Protein AF-0000000069712979 (afdb_homodimer)

Nearest PDB structures (foldseek):
  1jx1-assembly4_D  TM=7.718E-01  e=6.678E-05  Medicago sativa
  4doo-assembly2_B  TM=7.708E-01  e=2.191E-04  Arabidopsis thaliana
  3wz1-assembly1_A  TM=6.074E-01  e=5.25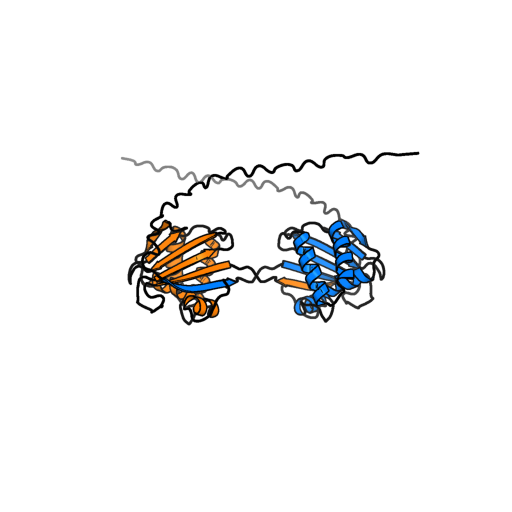4E-01  Microbulbifer thermotolerans
  3hbk-assembly1_A  TM=5.465E-01  e=1.207E+00  Parabacteroides distasonis ATCC 8503
  5t9x-assembly3_C  TM=2.919E-01  e=4.397E-01  Bacteroides uniformis

Foldseek 3Di:
DDPDDDDPDPDPPPPPPPPPPPPPPPPPPPVPVPCPPHDDPDDDDDDDDDDDFWDKAKDDPVLADDPQDDKIKIKIAGQAWDAPVRVLVVLLVQLVLVPDDPVVSVVLSVVSVVWDGTDGHGKMWMKIDHHQFWIWIDTNNHTIDIDGDNVSNVSNVCCQQPPSHPCNPSNCCNRVNDPDPD/DPPDPPDPPPPPPPPPPPPPPPPPPPPPVPVPVPCPPHDDPDDDDDDDDDDDFWDKAKDDPVLADDPQDDKIKIKIAGQAWDALVRVLVVLLVQLVLVPDDPVVSVVLSVVSVVWDGTDGHGKMWMKIDHHQFWIWIDTNNHTTDIDGDNVSNVSNVCCQQPPSHPCNPSNCCNRVNDPDPD

Structure (mmCIF, N/CA/C/O backbone):
data_AF-0000000069712979-model_v1
#
loop_
_entity.id
_entity.type
_entity.pdbx_description
1 polymer 'Predicted periplasmic protein'
#
loop_
_atom_site.group_PDB
_atom_site.id
_atom_site.type_symbol
_atom_site.label_atom_id
_atom_site.label_alt_id
_atom_site.label_comp_id
_atom_site.label_asym_id
_atom_site.label_entity_id
_atom_site.label_seq_id
_atom_site.pdbx_PDB_ins_code
_atom_site.Cartn_x
_atom_site.Cartn_y
_atom_site.Cartn_z
_atom_site.occupancy
_atom_site.B_iso_or_equiv
_atom_site.auth_seq_id
_atom_site.auth_comp_id
_atom_site.auth_asym_id
_atom_site.auth_atom_id
_atom_site.pdbx_PDB_model_num
ATOM 1 N N . MET A 1 1 ? -19.078 -0.273 72.312 1 24.2 1 MET A N 1
ATOM 2 C CA . MET A 1 1 ? -20.109 -1.033 71.562 1 24.2 1 MET A CA 1
ATOM 3 C C . MET A 1 1 ? -19.516 -1.694 70.312 1 24.2 1 MET A C 1
ATOM 5 O O . MET A 1 1 ? -18.578 -1.173 69.75 1 24.2 1 MET A O 1
ATOM 9 N N . SER A 1 2 ? -20.078 -2.934 69.875 1 25.44 2 SER A N 1
ATOM 10 C CA . SER A 1 2 ? -19.844 -4.262 69.312 1 25.44 2 SER A CA 1
ATOM 11 C C . SER A 1 2 ? -19.859 -4.23 67.75 1 25.44 2 SER A C 1
ATOM 13 O O . SER A 1 2 ? -19.953 -5.277 67.125 1 25.44 2 SER A O 1
ATOM 15 N N . MET A 1 3 ? -19.875 -3.061 67.062 1 28.5 3 MET A N 1
ATOM 16 C CA . MET A 1 3 ? -20.609 -3.234 65.812 1 28.5 3 MET A CA 1
ATOM 17 C C . MET A 1 3 ? -20 -4.363 65 1 28.5 3 MET A C 1
ATOM 19 O O . MET A 1 3 ? -18.797 -4.367 64.75 1 28.5 3 MET A O 1
ATOM 23 N N . LEU A 1 4 ? -20.703 -5.449 64.875 1 27.03 4 LEU A N 1
ATOM 24 C CA . LEU A 1 4 ? -20.641 -6.828 64.375 1 27.03 4 LEU A CA 1
ATOM 25 C C . LEU A 1 4 ? -20.125 -6.883 62.938 1 27.03 4 LEU A C 1
ATOM 27 O O . LEU A 1 4 ? -20.219 -5.898 62.219 1 27.03 4 LEU A O 1
ATOM 31 N N . SER A 1 5 ? -19.469 -8.109 62.5 1 31.58 5 SER A N 1
ATOM 32 C CA . SER A 1 5 ? -18.609 -8.969 61.688 1 31.58 5 SER A CA 1
ATOM 33 C C . SER A 1 5 ? -19.312 -9.438 60.438 1 31.58 5 SER A C 1
ATOM 35 O O . SER A 1 5 ? -18.797 -10.297 59.688 1 31.58 5 SER A O 1
ATOM 37 N N . THR A 1 6 ? -20.422 -8.609 60 1 29.14 6 THR A N 1
ATOM 38 C CA . THR A 1 6 ? -21.297 -9.422 59.156 1 29.14 6 THR A CA 1
ATOM 39 C C . THR A 1 6 ? -20.5 -10.094 58.062 1 29.14 6 THR A C 1
ATOM 41 O O . THR A 1 6 ? -19.594 -9.477 57.469 1 29.14 6 THR A O 1
ATOM 44 N N . LYS A 1 7 ? -20.844 -11.414 57.719 1 27.72 7 LYS A N 1
ATOM 45 C CA . LYS A 1 7 ? -20.531 -12.711 57.125 1 27.72 7 LYS A CA 1
ATOM 46 C C . LYS A 1 7 ? -20.625 -12.641 55.594 1 27.72 7 LYS A C 1
ATOM 48 O O . LYS A 1 7 ? -20.484 -13.656 54.906 1 27.72 7 LYS A O 1
ATOM 53 N N . ALA A 1 8 ? -21.125 -11.453 54.906 1 30.34 8 ALA A N 1
ATOM 54 C CA . ALA A 1 8 ? -21.906 -11.906 53.781 1 30.34 8 ALA A CA 1
ATOM 55 C C . ALA A 1 8 ? -21.062 -12.789 52.844 1 30.34 8 ALA A C 1
ATOM 57 O O . ALA A 1 8 ? -19.891 -12.492 52.594 1 30.34 8 ALA A O 1
ATOM 58 N N . TYR A 1 9 ? -21.5 -14.07 52.656 1 25.36 9 TYR A N 1
ATOM 59 C CA . TYR A 1 9 ? -21.188 -15.336 52 1 25.36 9 TYR A CA 1
ATOM 60 C C . TYR A 1 9 ? -21.031 -15.133 50.469 1 25.36 9 TYR A C 1
ATOM 62 O O . TYR A 1 9 ? -21.938 -14.656 49.812 1 25.36 9 TYR A O 1
ATOM 70 N N . LEU A 1 10 ? -19.859 -14.586 50.031 1 26.91 10 LEU A N 1
ATOM 71 C CA . LEU A 1 10 ? -19.5 -14.453 48.625 1 26.91 10 LEU A CA 1
ATOM 72 C C . LEU A 1 10 ? -19.656 -15.781 47.906 1 26.91 10 LEU A C 1
ATOM 74 O O . LEU A 1 10 ? -18.891 -16.719 48.156 1 26.91 10 LEU A O 1
ATOM 78 N N . SER A 1 11 ? -20.953 -16.25 47.781 1 28.14 11 SER A N 1
ATOM 79 C CA . SER A 1 11 ? -21.203 -17.531 47.125 1 28.14 11 SER A CA 1
ATOM 80 C C . SER A 1 11 ? -20.453 -17.641 45.812 1 28.14 11 SER A C 1
ATOM 82 O O . SER A 1 11 ? -20.281 -16.625 45.125 1 28.14 11 SER A O 1
ATOM 84 N N . VAL A 1 12 ? -19.641 -18.688 45.688 1 29.55 12 VAL A N 1
ATOM 85 C CA . VAL A 1 12 ? -18.781 -19.391 44.75 1 29.55 12 VAL A CA 1
ATOM 86 C C . VAL A 1 12 ? -19.609 -19.812 43.531 1 29.55 12 VAL A C 1
ATOM 88 O O . VAL A 1 12 ? -20.484 -20.688 43.656 1 29.55 12 VAL A O 1
ATOM 91 N N . ILE A 1 13 ? -20.219 -18.781 42.844 1 31.3 13 ILE A N 1
ATOM 92 C CA . ILE A 1 13 ? -20.984 -19.203 41.656 1 31.3 13 ILE A CA 1
ATOM 93 C C . ILE A 1 13 ? -20.188 -20.25 40.906 1 31.3 13 ILE A C 1
ATOM 95 O O . ILE A 1 13 ? -19.062 -20 40.469 1 31.3 13 ILE A O 1
ATOM 99 N N . PHE A 1 14 ? -20.547 -21.562 41.188 1 30.61 14 PHE A N 1
ATOM 100 C CA . PHE A 1 14 ? -20.188 -22.844 40.594 1 30.61 14 PHE A CA 1
ATOM 101 C C . PHE A 1 14 ? -20.422 -22.844 39.094 1 30.61 14 PHE A C 1
ATOM 103 O O . PHE A 1 14 ? -21.547 -22.688 38.625 1 30.61 14 PHE A O 1
ATOM 110 N N . GLY A 1 15 ? -19.547 -22.188 38.375 1 29.72 15 GLY A N 1
ATOM 111 C CA . GLY A 1 15 ? -19.531 -22.125 36.938 1 29.72 15 GLY A CA 1
ATOM 112 C C . GLY A 1 15 ? -19.688 -23.484 36.25 1 29.72 15 GLY A C 1
ATOM 113 O O . GLY A 1 15 ? -18.859 -24.375 36.469 1 29.72 15 GLY A O 1
ATOM 114 N N . LEU A 1 16 ? -20.969 -23.938 36.188 1 32.16 16 LEU A N 1
ATOM 115 C CA . LEU A 1 16 ? -21.281 -25.188 35.5 1 32.16 16 LEU A CA 1
ATOM 116 C C . LEU A 1 16 ? -20.609 -25.25 34.156 1 32.16 16 LEU A C 1
ATOM 118 O O . LEU A 1 16 ? -20.797 -24.375 33.312 1 32.16 16 LEU A O 1
ATOM 122 N N . PHE A 1 17 ? -19.562 -26.062 34.062 1 33.41 17 PHE A N 1
ATOM 123 C CA . PHE A 1 17 ? -18.766 -26.547 32.969 1 33.41 17 PHE A CA 1
ATOM 124 C C . PHE A 1 17 ? -19.641 -27.297 31.953 1 33.41 17 PHE A C 1
ATOM 126 O O . PHE A 1 17 ? -20.062 -28.438 32.219 1 33.41 17 PHE A O 1
ATOM 133 N N . LEU A 1 18 ? -20.719 -26.609 31.469 1 36.66 18 LEU A N 1
ATOM 134 C CA . LEU A 1 18 ? -21.406 -27.469 30.516 1 36.66 18 LEU A CA 1
ATOM 135 C C . LEU A 1 18 ? -20.438 -28.062 29.5 1 36.66 18 LEU A C 1
ATOM 137 O O . LEU A 1 18 ? -19.531 -27.375 29.031 1 36.66 18 LEU A O 1
ATOM 141 N N . PRO A 1 19 ? -20.391 -29.422 29.484 1 38.31 19 PRO A N 1
ATOM 142 C CA . PRO A 1 19 ? -19.578 -30.156 28.516 1 38.31 19 PRO A CA 1
ATOM 143 C C . PRO A 1 19 ? -19.891 -29.781 27.062 1 38.31 19 PRO A C 1
ATOM 145 O O . PRO A 1 19 ? -21.062 -29.75 26.672 1 38.31 19 PRO A O 1
ATOM 148 N N . PHE A 1 20 ? -19.234 -28.75 26.578 1 34.19 20 PHE A N 1
ATOM 149 C CA . PHE A 1 20 ? -19.375 -28.531 25.141 1 34.19 20 PHE A CA 1
ATOM 150 C C . PHE A 1 20 ? -19.156 -29.828 24.375 1 34.19 20 PHE A C 1
ATOM 152 O O . PHE A 1 20 ? -18.109 -30.453 24.516 1 34.19 20 PHE A O 1
ATOM 159 N N . CYS A 1 21 ? -20.281 -30.547 24.141 1 36.56 21 CYS A N 1
ATOM 160 C CA . CYS A 1 21 ? -20.266 -31.641 23.172 1 36.56 21 CYS A CA 1
ATOM 161 C C . CYS A 1 21 ? -19.484 -31.25 21.922 1 36.56 21 CYS A C 1
ATOM 163 O O . CYS A 1 21 ? -19.703 -30.172 21.359 1 36.56 21 CYS A O 1
ATOM 165 N N . GLY A 1 22 ? -18.344 -31.922 21.797 1 34.16 22 GLY A N 1
ATOM 166 C CA . GLY A 1 22 ? -17.484 -32 20.625 1 34.16 22 GLY A CA 1
ATOM 167 C C . GLY A 1 22 ? -18.234 -32.312 19.359 1 34.16 22 GLY A C 1
ATOM 168 O O . GLY A 1 22 ? -18.797 -33.406 19.219 1 34.16 22 GLY A O 1
ATOM 169 N N . TYR A 1 23 ? -19.094 -31.297 18.922 1 33.03 23 TYR A N 1
ATOM 170 C CA . TYR A 1 23 ? -19.516 -31.688 17.594 1 33.03 23 TYR A CA 1
ATOM 171 C C . TYR A 1 23 ? -18.328 -32.156 16.75 1 33.03 23 TYR A C 1
ATOM 173 O O . TYR A 1 23 ? -17.297 -31.484 16.688 1 33.03 23 TYR A O 1
ATOM 181 N N . ALA A 1 24 ? -18.25 -33.469 16.672 1 35.34 24 ALA A N 1
ATOM 182 C CA . ALA A 1 24 ? -17.375 -34.094 15.688 1 35.34 24 ALA A CA 1
ATOM 183 C C . ALA A 1 24 ? -17.547 -33.469 14.312 1 35.34 24 ALA A C 1
ATOM 185 O O . ALA A 1 24 ? -18.625 -33.594 13.711 1 35.34 24 ALA A O 1
ATOM 186 N N . ASN A 1 25 ? -17.031 -32.281 14.148 1 33.56 25 ASN A N 1
ATOM 187 C CA . ASN A 1 25 ? -16.984 -31.922 12.734 1 33.56 25 ASN A CA 1
ATOM 188 C C . ASN A 1 25 ? -16.406 -33.062 11.891 1 33.56 25 ASN A C 1
ATOM 190 O O . ASN A 1 25 ? -15.258 -33.469 12.086 1 33.56 25 ASN A O 1
ATOM 194 N N . SER A 1 26 ? -17.297 -33.906 11.586 1 37.94 26 SER A N 1
ATOM 195 C CA . SER A 1 26 ? -16.906 -34.844 10.523 1 37.94 26 SER A CA 1
ATOM 196 C C . SER A 1 26 ? -16.172 -34.094 9.398 1 37.94 26 SER A C 1
ATOM 198 O O . SER A 1 26 ? -16.75 -33.219 8.758 1 37.94 26 SER A O 1
ATOM 200 N N . THR A 1 27 ? -14.898 -33.906 9.602 1 37.78 27 THR A N 1
ATOM 201 C CA . THR A 1 27 ? -14.078 -33.562 8.445 1 37.78 27 THR A CA 1
ATOM 202 C C . THR A 1 27 ? -14.352 -34.531 7.285 1 37.78 27 THR A C 1
ATOM 204 O O . THR A 1 27 ? -14.008 -35.719 7.359 1 37.78 27 THR A O 1
ATOM 207 N N . SER A 1 28 ? -15.578 -34.469 6.777 1 37.28 28 SER A N 1
ATOM 208 C CA . SER A 1 28 ? -15.547 -35.125 5.477 1 37.28 28 SER A CA 1
ATOM 209 C C . SER A 1 28 ? -14.227 -34.875 4.754 1 37.28 28 SER A C 1
ATOM 211 O O . SER A 1 28 ? -13.805 -33.719 4.613 1 37.28 28 SER A O 1
ATOM 213 N N . ALA A 1 29 ? -13.43 -35.781 4.809 1 41.25 29 ALA A N 1
ATOM 214 C CA . ALA A 1 29 ? -12.227 -35.844 3.99 1 41.25 29 ALA A CA 1
ATOM 215 C C . ALA A 1 29 ? -12.5 -35.375 2.564 1 41.25 29 ALA A C 1
ATOM 217 O O . ALA A 1 29 ? -13.109 -36.125 1.774 1 41.25 29 ALA A O 1
ATOM 218 N N . VAL A 1 30 ? -12.938 -34.062 2.416 1 42.28 30 VAL A N 1
ATOM 219 C CA . VAL A 1 30 ? -12.883 -33.562 1.043 1 42.28 30 VAL A CA 1
ATOM 220 C C . VAL A 1 30 ? -11.664 -34.156 0.33 1 42.28 30 VAL A C 1
ATOM 222 O O . VAL A 1 30 ? -10.531 -33.969 0.778 1 42.28 30 VAL A O 1
ATOM 225 N N . ASP A 1 31 ? -11.68 -35.156 -0.33 1 45.19 31 ASP A N 1
ATOM 226 C CA . ASP A 1 31 ? -10.695 -35.719 -1.246 1 45.19 31 ASP A CA 1
ATOM 227 C C . ASP A 1 31 ? -9.984 -34.625 -2.041 1 45.19 31 ASP A C 1
ATOM 229 O O . ASP A 1 31 ? -10.562 -34.062 -2.971 1 45.19 31 ASP A O 1
ATOM 233 N N . ASN A 1 32 ? -9.352 -33.594 -1.504 1 56.88 32 ASN A N 1
ATOM 234 C CA . ASN A 1 32 ? -8.852 -32.469 -2.285 1 56.88 32 ASN A CA 1
ATOM 235 C C . ASN A 1 32 ? -7.914 -32.938 -3.395 1 56.88 32 ASN A C 1
ATOM 237 O O . ASN A 1 32 ? -6.73 -33.188 -3.146 1 56.88 32 ASN A O 1
ATOM 241 N N . SER A 1 33 ? -8.484 -33.5 -4.527 1 77.19 33 SER A N 1
ATOM 242 C CA . SER A 1 33 ? -7.891 -34.031 -5.758 1 77.19 33 SER A CA 1
ATOM 243 C C . SER A 1 33 ? -6.855 -33.031 -6.312 1 77.19 33 SER A C 1
ATOM 245 O O . SER A 1 33 ? -5.867 -33.469 -6.918 1 77.19 33 SER A O 1
ATOM 247 N N . MET A 1 34 ? -6.828 -31.828 -5.906 1 84.38 34 MET A N 1
ATOM 248 C CA . MET A 1 34 ? -5.945 -30.844 -6.52 1 84.38 34 MET A CA 1
ATOM 249 C C . MET A 1 34 ? -4.512 -31.016 -6.031 1 84.38 34 MET A C 1
ATOM 251 O O . MET A 1 34 ? -3.568 -30.938 -6.816 1 84.38 34 MET A O 1
ATOM 255 N N . THR A 1 35 ? -4.328 -31.312 -4.824 1 91.12 35 THR A N 1
ATOM 256 C CA . THR A 1 35 ? -2.992 -31.359 -4.238 1 91.12 35 THR A CA 1
ATOM 257 C C . THR A 1 35 ? -2.553 -32.812 -4.023 1 91.12 35 THR A C 1
ATOM 259 O O . THR A 1 35 ? -1.536 -33.062 -3.375 1 91.12 35 THR A O 1
ATOM 262 N N . LYS A 1 36 ? -3.32 -33.812 -4.559 1 89.94 36 LYS A N 1
ATOM 263 C CA . LYS A 1 36 ? -2.975 -35.219 -4.336 1 89.94 36 LYS A CA 1
ATOM 264 C C . LYS A 1 36 ? -1.572 -35.531 -4.855 1 89.94 36 LYS A C 1
ATOM 266 O O . LYS A 1 36 ? -1.23 -35.156 -5.984 1 89.94 36 LYS A O 1
ATOM 271 N N . ASP A 1 37 ? -0.784 -36.125 -4.074 1 92.19 37 ASP A N 1
ATOM 272 C CA . ASP A 1 37 ? 0.558 -36.625 -4.387 1 92.19 37 ASP A CA 1
ATOM 273 C C . ASP A 1 37 ? 1.513 -35.469 -4.648 1 92.19 37 ASP A C 1
ATOM 275 O O . ASP A 1 37 ? 2.477 -35.594 -5.406 1 92.19 37 ASP A O 1
ATOM 279 N N . LEU A 1 38 ? 1.24 -34.312 -4.199 1 95.56 38 LEU A N 1
ATOM 280 C CA . LEU A 1 38 ? 2.123 -33.156 -4.324 1 95.56 38 LEU A CA 1
ATOM 281 C C . LEU A 1 38 ? 2.652 -32.719 -2.959 1 95.56 38 LEU A C 1
ATOM 283 O O . LEU A 1 38 ? 1.94 -32.812 -1.957 1 95.56 38 LEU A O 1
ATOM 287 N N . VAL A 1 39 ? 3.936 -32.312 -2.975 1 96.19 39 VAL A N 1
ATOM 288 C CA . VAL A 1 39 ? 4.574 -31.766 -1.78 1 96.19 39 VAL A CA 1
ATOM 289 C C . VAL A 1 39 ? 5.098 -30.359 -2.066 1 96.19 39 VAL A C 1
ATOM 291 O O . VAL A 1 39 ? 5.488 -30.047 -3.195 1 96.19 39 VAL A O 1
ATOM 294 N N . GLU A 1 40 ? 5.082 -29.531 -1.024 1 96.19 40 GLU A N 1
ATOM 295 C CA . GLU A 1 40 ? 5.449 -28.125 -1.167 1 96.19 40 GLU A CA 1
ATOM 296 C C . GLU A 1 40 ? 6.93 -27.969 -1.498 1 96.19 40 GLU A C 1
ATOM 298 O O . GLU A 1 40 ? 7.777 -28.625 -0.88 1 96.19 40 GLU A O 1
ATOM 303 N N . VAL A 1 41 ? 7.184 -27.125 -2.486 1 97.12 41 VAL A N 1
ATOM 304 C CA . VAL A 1 41 ? 8.547 -26.703 -2.803 1 97.12 41 VAL A CA 1
ATOM 305 C C . VAL A 1 41 ? 8.938 -25.516 -1.924 1 97.12 41 VAL A C 1
ATOM 307 O O . VAL A 1 41 ? 9.992 -25.531 -1.29 1 97.12 41 VAL A O 1
ATOM 310 N N . GLY A 1 42 ? 8.18 -24.5 -1.882 1 95.69 42 GLY A N 1
ATOM 311 C CA . GLY A 1 42 ? 8.336 -23.281 -1.096 1 95.69 42 GLY A CA 1
ATOM 312 C C . GLY A 1 42 ? 7.105 -22.391 -1.101 1 95.69 42 GLY A C 1
ATOM 313 O O . GLY A 1 42 ? 6.105 -22.719 -1.743 1 95.69 42 GLY A O 1
ATOM 314 N N . ARG A 1 43 ? 7.152 -21.344 -0.285 1 95.81 43 ARG A N 1
ATOM 315 C CA . ARG A 1 43 ? 6.09 -20.359 -0.186 1 95.81 43 ARG A CA 1
ATOM 316 C C . ARG A 1 43 ? 6.664 -18.953 -0.05 1 95.81 43 ARG A C 1
ATOM 318 O O . ARG A 1 43 ? 7.809 -18.781 0.368 1 95.81 43 ARG A O 1
ATOM 325 N N . GLY A 1 44 ? 5.836 -17.938 -0.529 1 90.12 44 GLY A N 1
ATOM 326 C CA . GLY A 1 44 ? 6.23 -16.547 -0.422 1 90.12 44 GLY A CA 1
ATOM 327 C C . GLY A 1 44 ? 5.051 -15.594 -0.402 1 90.12 44 GLY A C 1
ATOM 328 O O . GLY A 1 44 ? 3.914 -16 -0.652 1 90.12 44 GLY A O 1
ATOM 329 N N . GLU A 1 45 ? 5.375 -14.344 -0.026 1 85.88 45 GLU A N 1
ATOM 330 C CA . GLU A 1 45 ? 4.355 -13.297 0.034 1 85.88 45 GLU A CA 1
ATOM 331 C C . GLU A 1 45 ? 4.699 -12.133 -0.896 1 85.88 45 GLU A C 1
ATOM 333 O O . GLU A 1 45 ? 5.867 -11.758 -1.018 1 85.88 45 GLU A O 1
ATOM 338 N N . MET A 1 46 ? 3.617 -11.711 -1.679 1 78.56 46 MET A N 1
ATOM 339 C CA . MET A 1 46 ? 3.73 -10.492 -2.473 1 78.56 46 MET A CA 1
ATOM 340 C C . MET A 1 46 ? 3.201 -9.289 -1.699 1 78.56 46 MET A C 1
ATOM 342 O O . MET A 1 46 ? 2.109 -9.336 -1.132 1 78.56 46 MET A O 1
ATOM 346 N N . ASP A 1 47 ? 4.047 -8.211 -1.592 1 64.25 47 ASP A N 1
ATOM 347 C CA . ASP A 1 47 ? 3.654 -6.938 -1 1 64.25 47 ASP A CA 1
ATOM 348 C C . ASP A 1 47 ? 3.488 -5.863 -2.07 1 64.25 47 ASP A C 1
ATOM 350 O O . ASP A 1 47 ? 4.23 -5.84 -3.053 1 64.25 47 ASP A O 1
ATOM 354 N N . TRP A 1 48 ? 2.275 -5.496 -2.387 1 57 48 TRP A N 1
ATOM 355 C CA . TRP A 1 48 ? 2.049 -4.387 -3.309 1 57 48 TRP A CA 1
ATOM 356 C C . TRP A 1 48 ? 1.993 -3.059 -2.559 1 57 48 TRP A C 1
ATOM 358 O O . TRP A 1 48 ? 1.432 -2.98 -1.464 1 57 48 TRP A O 1
ATOM 368 N N . LEU A 1 49 ? 2.938 -2.244 -2.723 1 48.56 49 LEU A N 1
ATOM 369 C CA . LEU A 1 49 ? 3.172 -1.017 -1.968 1 48.56 49 LEU A CA 1
ATOM 370 C C . LEU A 1 49 ? 2.064 -0.001 -2.227 1 48.56 49 LEU A C 1
ATOM 372 O O . LEU A 1 49 ? 1.555 0.619 -1.29 1 48.56 49 LEU A O 1
ATOM 376 N N . TRP A 1 50 ? 1.293 0.51 -3.164 1 55.53 50 TRP A N 1
ATOM 377 C CA . TRP A 1 50 ? 1.397 1.949 -3.377 1 55.53 50 TRP A CA 1
ATOM 378 C C . TRP A 1 50 ? 0.086 2.648 -3.031 1 55.53 50 TRP A C 1
ATOM 380 O O . TRP A 1 50 ? -0.973 2.283 -3.549 1 55.53 50 TRP A O 1
ATOM 390 N N . PHE A 1 51 ? -0.308 2.842 -1.98 1 63.41 51 PHE A N 1
ATOM 391 C CA . PHE A 1 51 ? -1.429 3.771 -1.902 1 63.41 51 PHE A CA 1
ATOM 392 C C . PHE A 1 51 ? -0.969 5.133 -1.391 1 63.41 51 PHE A C 1
ATOM 394 O O . PHE A 1 51 ? 0.007 5.223 -0.643 1 63.41 51 PHE A O 1
ATOM 401 N N . ASN A 1 52 ? -1.535 6.152 -2.104 1 75.5 52 ASN A N 1
ATOM 402 C CA . ASN A 1 52 ? -1.387 7.504 -1.577 1 75.5 52 ASN A CA 1
ATOM 403 C C . ASN A 1 52 ? -2.297 7.742 -0.375 1 75.5 52 ASN A C 1
ATOM 405 O O . ASN A 1 52 ? -3.475 7.383 -0.403 1 75.5 52 ASN A O 1
ATOM 409 N N . LEU A 1 53 ? -1.637 8.133 0.665 1 84.56 53 LEU A N 1
ATOM 410 C CA . LEU A 1 53 ? -2.373 8.328 1.91 1 84.56 53 LEU A CA 1
ATOM 411 C C . LEU A 1 53 ? -3.002 9.711 1.965 1 84.56 53 LEU A C 1
ATOM 413 O O . LEU A 1 53 ? -4.191 9.852 2.258 1 84.56 53 LEU A O 1
ATOM 417 N N . TYR A 1 54 ? -2.301 10.703 1.639 1 92.69 54 TYR A N 1
ATOM 418 C CA . TYR A 1 54 ? -2.812 12.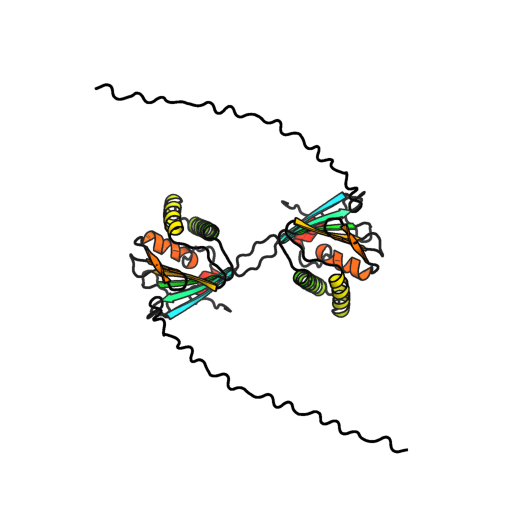07 1.712 1 92.69 54 TYR A CA 1
ATOM 419 C C . TYR A 1 54 ? -1.928 13.023 0.923 1 92.69 54 TYR A C 1
ATOM 421 O O . TYR A 1 54 ? -0.781 12.703 0.604 1 92.69 54 TYR A O 1
ATOM 429 N N . LYS A 1 55 ? -2.572 14.195 0.588 1 95.06 55 LYS A N 1
ATOM 430 C CA . LYS A 1 55 ? -1.863 15.406 0.169 1 95.06 55 LYS A CA 1
ATOM 431 C C . LYS A 1 55 ? -1.855 16.453 1.279 1 95.06 55 LYS A C 1
ATOM 433 O O . LYS A 1 55 ? -2.875 16.672 1.938 1 95.06 55 LYS A O 1
ATOM 438 N N . ALA A 1 56 ? -0.647 16.969 1.479 1 97.38 56 ALA A N 1
ATOM 439 C CA . ALA A 1 56 ? -0.537 18.031 2.48 1 97.38 56 ALA A CA 1
ATOM 440 C C . ALA A 1 56 ? -0.029 19.328 1.854 1 97.38 56 ALA A C 1
ATOM 442 O O . ALA A 1 56 ? 0.727 19.297 0.88 1 97.38 56 ALA A O 1
ATOM 443 N N . ARG A 1 57 ? -0.437 20.406 2.416 1 97.88 57 ARG A N 1
ATOM 444 C CA . ARG A 1 57 ? 0.154 21.703 2.068 1 97.88 57 ARG A CA 1
ATOM 445 C C . ARG A 1 57 ? 0.433 22.531 3.316 1 97.88 57 ARG A C 1
ATOM 447 O O . ARG A 1 57 ? -0.331 22.484 4.281 1 97.88 57 ARG A O 1
ATOM 454 N N . LEU A 1 58 ? 1.524 23.219 3.264 1 98.56 58 LEU A N 1
ATOM 455 C CA . LEU A 1 58 ? 1.914 24.172 4.293 1 98.56 58 LEU A CA 1
ATOM 456 C C . LEU A 1 58 ? 1.701 25.609 3.818 1 98.56 58 LEU A C 1
ATOM 458 O O . LEU A 1 58 ? 2.061 25.953 2.689 1 98.56 58 LEU A O 1
ATOM 462 N N . MET A 1 59 ? 1.062 26.453 4.695 1 98.56 59 MET A N 1
ATOM 463 C CA . MET A 1 59 ? 0.799 27.828 4.332 1 98.56 59 MET A CA 1
ATOM 464 C C . MET A 1 59 ? 1.269 28.781 5.434 1 98.56 59 MET A C 1
ATOM 466 O O . MET A 1 59 ? 1.154 28.469 6.617 1 98.56 59 MET A O 1
ATOM 470 N N . THR A 1 60 ? 1.817 29.922 5.035 1 98.19 60 THR A N 1
ATOM 471 C CA . THR A 1 60 ? 2.236 31.031 5.895 1 98.19 60 THR A CA 1
ATOM 472 C C . THR A 1 60 ? 1.871 32.375 5.273 1 98.19 60 THR A C 1
ATOM 474 O O . THR A 1 60 ? 1.507 32.438 4.098 1 98.19 60 THR A O 1
ATOM 477 N N . PRO A 1 61 ? 2.004 33.438 6.066 1 97.62 61 PRO A N 1
ATOM 478 C CA . PRO A 1 61 ? 1.681 34.75 5.512 1 97.62 61 PRO A CA 1
ATOM 479 C C . PRO A 1 61 ? 2.605 35.156 4.367 1 97.62 61 PRO A C 1
ATOM 481 O O . PRO A 1 61 ? 2.186 35.844 3.449 1 97.62 61 PRO A O 1
ATOM 484 N N . THR A 1 62 ? 3.811 34.656 4.324 1 97.5 62 THR A N 1
ATOM 485 C CA . THR A 1 62 ? 4.812 35.156 3.379 1 97.5 62 THR A CA 1
ATOM 486 C C . THR A 1 62 ? 5.074 34.094 2.297 1 97.5 62 THR A C 1
ATOM 488 O O . THR A 1 62 ? 5.773 34.375 1.319 1 97.5 62 THR A O 1
ATOM 491 N N . GLY A 1 63 ? 4.609 32.875 2.512 1 97.69 63 GLY A N 1
ATOM 492 C CA . GLY A 1 63 ? 4.977 31.766 1.619 1 97.69 63 GLY A CA 1
ATOM 493 C C . GLY A 1 63 ? 6.332 31.172 1.935 1 97.69 63 GLY A C 1
ATOM 494 O O . GLY A 1 63 ? 6.898 30.438 1.119 1 97.69 63 GLY A O 1
ATOM 495 N N . GLN A 1 64 ? 6.836 31.578 3.068 1 97.31 64 GLN A N 1
ATOM 496 C CA . GLN A 1 64 ? 8.078 31.031 3.588 1 97.31 64 GLN A CA 1
ATOM 497 C C . GLN A 1 64 ? 7.918 30.562 5.031 1 97.31 64 GLN A C 1
ATOM 499 O O . GLN A 1 64 ? 7.266 31.234 5.836 1 97.31 64 GLN A O 1
ATOM 504 N N . TYR A 1 65 ? 8.453 29.375 5.234 1 97.25 65 TYR A N 1
ATOM 505 C CA . TYR A 1 65 ? 8.383 28.828 6.586 1 97.25 65 TYR A CA 1
ATOM 506 C C . TYR A 1 65 ? 9.602 29.25 7.41 1 97.25 65 TYR A C 1
ATOM 508 O O . TYR A 1 65 ? 10.734 29.125 6.953 1 97.25 65 TYR A O 1
ATOM 516 N N . GLN A 1 66 ? 9.32 29.797 8.516 1 94.75 66 GLN A N 1
ATOM 517 C CA . GLN A 1 66 ? 10.32 30.062 9.539 1 94.75 66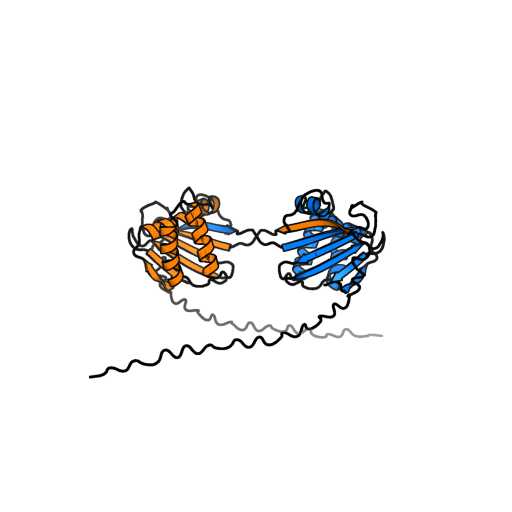 GLN A CA 1
ATOM 518 C C . GLN A 1 66 ? 9.828 29.641 10.922 1 94.75 66 GLN A C 1
ATOM 520 O O . GLN A 1 66 ? 8.711 29.984 11.32 1 94.75 66 GLN A O 1
ATOM 525 N N . GLN A 1 67 ? 10.742 28.859 11.562 1 91.75 67 GLN A N 1
ATOM 526 C CA . GLN A 1 67 ? 10.375 28.469 12.914 1 91.75 67 GLN A CA 1
ATOM 527 C C . GLN A 1 67 ? 10.148 29.688 13.797 1 91.75 67 GLN A C 1
ATOM 529 O O . GLN A 1 67 ? 10.922 30.656 13.75 1 91.75 67 GLN A O 1
ATOM 534 N N . GLY A 1 68 ? 9.031 29.688 14.531 1 92.81 68 GLY A N 1
ATOM 535 C CA . GLY A 1 68 ? 8.75 30.781 15.453 1 92.81 68 GLY A CA 1
ATOM 536 C C . GLY A 1 68 ? 7.91 31.875 14.836 1 92.81 68 GLY A C 1
ATOM 537 O O . GLY A 1 68 ? 7.531 32.844 15.508 1 92.81 68 GLY A O 1
ATOM 538 N N . GLU A 1 69 ? 7.699 31.812 13.594 1 95.38 69 GLU A N 1
ATOM 539 C CA . GLU A 1 69 ? 6.809 32.781 12.945 1 95.38 69 GLU A CA 1
ATOM 540 C C . GLU A 1 69 ? 5.402 32.188 12.781 1 95.38 69 GLU A C 1
ATOM 542 O O . GLU A 1 69 ? 5.242 31.031 12.453 1 95.38 69 GLU A O 1
ATOM 547 N N . TYR A 1 70 ? 4.461 33.062 13.023 1 96.25 70 TYR A N 1
ATOM 548 C CA . TYR A 1 70 ? 3.059 32.656 13 1 96.25 70 TYR A CA 1
ATOM 549 C C . TYR A 1 70 ? 2.215 33.656 12.227 1 96.25 70 TYR A C 1
ATOM 551 O O . TYR A 1 70 ? 2.609 34.844 12.07 1 96.25 70 TYR A O 1
ATOM 559 N N . PRO A 1 71 ? 1.049 33.281 11.766 1 97.56 71 PRO A N 1
ATOM 560 C CA . PRO A 1 71 ? 0.447 31.938 11.828 1 97.56 71 PRO A CA 1
ATOM 561 C C . PRO A 1 71 ? 1.042 30.969 10.797 1 97.56 71 PRO A C 1
ATOM 563 O O . PRO A 1 71 ? 1.687 31.406 9.844 1 97.56 71 PRO A O 1
ATOM 566 N N . GLN A 1 72 ? 0.967 29.609 11.102 1 98 72 GLN A N 1
ATOM 567 C CA . GLN A 1 72 ? 1.276 28.5 10.195 1 98 72 GLN A CA 1
ATOM 568 C C . GLN A 1 72 ? 0.092 27.547 10.062 1 98 72 GLN A C 1
ATOM 570 O O . GLN A 1 72 ? -0.564 27.234 11.062 1 98 72 GLN A O 1
ATOM 575 N N . LEU A 1 73 ? -0.205 27.141 8.828 1 98.62 73 LEU A N 1
ATOM 576 C CA . LEU A 1 73 ? -1.308 26.219 8.594 1 98.62 73 LEU A CA 1
ATOM 577 C C . LEU A 1 73 ? -0.829 24.984 7.836 1 98.62 73 LEU A C 1
ATOM 579 O O . LEU A 1 73 ? -0.213 25.109 6.773 1 98.62 73 LEU A O 1
ATOM 583 N N . LEU A 1 74 ? -0.985 23.828 8.422 1 98.62 74 LEU A N 1
ATOM 584 C CA . LEU A 1 74 ? -0.865 22.547 7.734 1 98.62 74 LEU A CA 1
ATOM 585 C C . LEU A 1 74 ? -2.238 22 7.363 1 98.62 74 LEU A C 1
ATOM 587 O O . LEU A 1 74 ? -3.074 21.766 8.242 1 98.62 74 LEU A O 1
ATOM 591 N N . ASP A 1 75 ? -2.465 21.859 6.082 1 98.44 75 ASP A N 1
ATOM 592 C CA . ASP A 1 75 ? -3.723 21.312 5.586 1 98.44 75 ASP A CA 1
ATOM 593 C C . ASP A 1 75 ? -3.51 19.938 4.961 1 98.44 75 ASP A C 1
ATOM 595 O O . ASP A 1 75 ? -2.74 19.781 4.008 1 98.44 75 ASP A O 1
ATOM 599 N N . ILE A 1 76 ? -4.195 18.906 5.43 1 98 76 ILE A N 1
ATOM 600 C CA . ILE A 1 76 ? -4.051 17.531 4.969 1 98 76 ILE A CA 1
ATOM 601 C C . ILE A 1 76 ? -5.359 17.062 4.336 1 98 76 ILE A C 1
ATOM 603 O O . ILE A 1 76 ? -6.398 17.016 5 1 98 76 ILE A O 1
ATOM 607 N N . GLU A 1 77 ? -5.242 16.75 3.109 1 96.75 77 GLU A N 1
ATOM 608 C CA . GLU A 1 77 ? -6.34 16.109 2.385 1 96.75 77 GLU A CA 1
ATOM 609 C C . GLU A 1 77 ? -6.145 14.602 2.293 1 96.75 77 GLU A C 1
ATOM 611 O O . GLU A 1 77 ? -5.168 14.133 1.709 1 96.75 77 GLU A O 1
ATOM 616 N N . TYR A 1 78 ? -7.148 13.852 2.727 1 94.75 78 TYR A N 1
ATOM 617 C CA . TYR A 1 78 ? -6.996 12.406 2.768 1 94.75 78 TYR A CA 1
ATOM 618 C C . TYR A 1 78 ? -7.547 11.766 1.499 1 94.75 78 TYR A C 1
ATOM 620 O O . TYR A 1 78 ? -8.609 12.148 1.011 1 94.75 78 TYR A O 1
ATOM 628 N N . TYR A 1 79 ? -6.762 10.68 1.088 1 89.56 79 TYR A N 1
ATOM 629 C CA . TYR A 1 79 ? -7.117 9.984 -0.142 1 89.56 79 TYR A CA 1
ATOM 630 C C . TYR A 1 79 ? -7.812 8.664 0.162 1 89.56 79 TYR A C 1
ATOM 632 O O . TYR A 1 79 ? -7.996 7.832 -0.729 1 89.56 79 TYR A O 1
ATOM 640 N N . ARG A 1 80 ? -8.117 8.398 1.421 1 84.94 80 ARG A N 1
ATOM 641 C CA . ARG A 1 80 ? -8.789 7.164 1.813 1 84.94 80 ARG A CA 1
ATOM 642 C C . ARG A 1 80 ? -9.445 7.309 3.184 1 84.94 80 ARG A C 1
ATOM 644 O O . ARG A 1 80 ? -9.164 8.258 3.914 1 84.94 80 ARG A O 1
ATOM 651 N N . ASP A 1 81 ? -10.344 6.391 3.451 1 88.06 81 ASP A N 1
ATOM 652 C CA . ASP A 1 81 ? -10.93 6.332 4.789 1 88.06 81 ASP A CA 1
ATOM 653 C C . ASP A 1 81 ? -9.898 5.855 5.812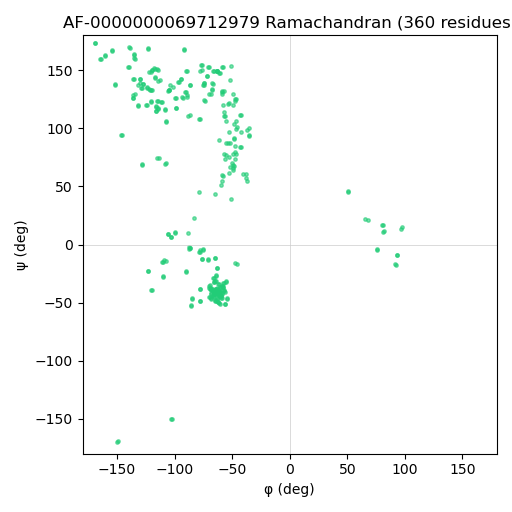 1 88.06 81 ASP A C 1
ATOM 655 O O . ASP A 1 81 ? -9.195 4.875 5.578 1 88.06 81 ASP A O 1
ATOM 659 N N . ILE A 1 82 ? -9.773 6.562 6.859 1 89.38 82 ILE A N 1
ATOM 660 C CA . ILE A 1 82 ? -8.898 6.172 7.961 1 89.38 82 ILE A CA 1
ATOM 661 C C . ILE A 1 82 ? -9.609 6.406 9.289 1 89.38 82 ILE A C 1
ATOM 663 O O . ILE A 1 82 ? -10.094 7.508 9.555 1 89.38 82 ILE A O 1
ATOM 667 N N . ASP A 1 83 ? -9.695 5.402 10.109 1 92.19 83 ASP A N 1
ATOM 668 C CA . ASP A 1 83 ? -10.242 5.543 11.453 1 92.19 83 ASP A CA 1
ATOM 669 C C . ASP A 1 83 ? -9.352 6.43 12.312 1 92.19 83 ASP A C 1
ATOM 671 O O . ASP A 1 83 ? -8.125 6.348 12.242 1 92.19 83 ASP A O 1
ATOM 675 N N . ALA A 1 84 ? -10.055 7.137 13.258 1 96.12 84 ALA A N 1
ATOM 676 C CA . ALA A 1 84 ? -9.312 7.996 14.172 1 96.12 84 ALA A CA 1
ATOM 677 C C . ALA A 1 84 ? -8.273 7.199 14.961 1 96.12 84 ALA A C 1
ATOM 679 O O . ALA A 1 84 ? -7.172 7.684 15.211 1 96.12 84 ALA A O 1
ATOM 680 N N . ALA A 1 85 ? -8.602 6.012 15.305 1 94.44 85 ALA A N 1
ATOM 681 C CA . ALA A 1 85 ? -7.688 5.168 16.078 1 94.44 85 ALA A CA 1
ATOM 682 C C . ALA A 1 85 ? -6.402 4.906 15.297 1 94.44 85 ALA A C 1
ATOM 684 O O . ALA A 1 85 ? -5.309 4.922 15.867 1 94.44 85 ALA A O 1
ATOM 685 N N . ASP A 1 86 ? -6.52 4.684 13.977 1 90.94 86 ASP A N 1
ATOM 686 C CA . ASP A 1 86 ? -5.352 4.449 13.133 1 90.94 86 ASP A CA 1
ATOM 687 C C . ASP A 1 86 ? -4.504 5.711 13.008 1 90.94 86 ASP A C 1
ATOM 689 O O . ASP A 1 86 ? -3.273 5.645 13.016 1 90.94 86 ASP A O 1
ATOM 693 N N . LEU A 1 87 ? -5.141 6.852 12.898 1 95.69 87 LEU A N 1
ATOM 694 C CA . LEU A 1 87 ? -4.426 8.125 12.844 1 95.69 87 LEU A CA 1
ATOM 695 C C . LEU A 1 87 ? -3.65 8.367 14.133 1 95.69 87 LEU A C 1
ATOM 697 O O . LEU A 1 87 ? -2.504 8.828 14.094 1 95.69 87 LEU A O 1
ATOM 701 N N . LEU A 1 88 ? -4.305 8.062 15.266 1 97.12 88 LEU A N 1
ATOM 702 C CA . LEU A 1 88 ? -3.65 8.234 16.562 1 97.12 88 LEU A CA 1
ATOM 703 C C . LEU A 1 88 ? -2.428 7.328 16.672 1 97.12 88 LEU A C 1
ATOM 705 O O . LEU A 1 88 ? -1.374 7.758 17.156 1 97.12 88 LEU A O 1
ATOM 709 N N . GLU A 1 89 ? -2.559 6.145 16.188 1 94.69 89 GLU A N 1
ATOM 710 C CA . GLU A 1 89 ? -1.446 5.199 16.234 1 94.69 89 GLU A CA 1
ATOM 711 C C . GLU A 1 89 ? -0.272 5.691 15.391 1 94.69 89 GLU A C 1
ATOM 713 O O . GLU A 1 89 ? 0.873 5.684 15.844 1 94.69 89 GLU A O 1
ATOM 718 N N . ALA A 1 90 ? -0.547 6.098 14.156 1 92.88 90 ALA A N 1
ATOM 719 C CA . ALA A 1 90 ? 0.5 6.617 13.281 1 92.88 90 ALA A CA 1
ATOM 720 C C . ALA A 1 90 ? 1.156 7.855 13.891 1 92.88 90 ALA A C 1
ATOM 722 O O . ALA A 1 90 ? 2.375 8.023 13.805 1 92.88 90 ALA A O 1
ATOM 723 N N . THR A 1 91 ? 0.375 8.727 14.57 1 97.56 91 THR A N 1
ATOM 724 C CA . THR A 1 91 ? 0.877 9.93 15.219 1 97.56 91 THR A CA 1
ATOM 725 C C . THR A 1 91 ? 1.808 9.586 16.375 1 97.56 91 THR A C 1
ATOM 727 O O . THR A 1 91 ? 2.898 10.148 16.5 1 97.56 91 THR A O 1
ATOM 730 N N . ALA A 1 92 ? 1.424 8.617 17.141 1 97.38 92 ALA A N 1
ATOM 731 C CA . ALA A 1 92 ? 2.254 8.156 18.25 1 97.38 92 ALA A CA 1
ATOM 732 C C . ALA A 1 92 ? 3.598 7.633 17.75 1 97.38 92 ALA A C 1
ATOM 734 O O . ALA A 1 92 ? 4.645 7.949 18.328 1 97.38 92 ALA A O 1
ATOM 735 N N . GLU A 1 93 ? 3.525 6.867 16.703 1 95.69 93 GLU A N 1
ATOM 736 C CA . GLU A 1 93 ? 4.746 6.32 16.125 1 95.69 93 GLU A CA 1
ATOM 737 C C . GLU A 1 93 ? 5.691 7.43 15.68 1 95.69 93 GLU A C 1
ATOM 739 O O . GLU A 1 93 ? 6.902 7.352 15.906 1 95.69 93 GLU A O 1
ATOM 744 N N . GLN A 1 94 ? 5.117 8.461 15.008 1 97.56 94 GLN A N 1
ATOM 745 C CA . GLN A 1 94 ? 5.941 9.57 14.539 1 97.56 94 GLN A CA 1
ATOM 746 C C . GLN A 1 94 ? 6.543 10.336 15.703 1 97.56 94 GLN A C 1
ATOM 748 O O . GLN A 1 94 ? 7.699 10.766 15.648 1 97.56 94 GLN A O 1
ATOM 753 N N . TRP A 1 95 ? 5.812 10.547 16.812 1 98.56 95 TRP A N 1
ATOM 754 C CA . TRP A 1 95 ? 6.344 11.25 17.969 1 98.56 95 TRP A CA 1
ATOM 755 C C . TRP A 1 95 ? 7.438 10.43 18.656 1 98.56 95 TRP A C 1
ATOM 757 O O . TRP A 1 95 ? 8.445 10.977 19.094 1 98.56 95 TRP A O 1
ATOM 767 N N . ARG A 1 96 ? 7.289 9.141 18.719 1 97.94 96 ARG A N 1
ATOM 768 C CA . ARG A 1 96 ? 8.344 8.289 19.266 1 97.94 96 ARG A CA 1
ATOM 769 C C . ARG A 1 96 ? 9.602 8.352 18.406 1 97.94 96 ARG A C 1
ATOM 771 O O . ARG A 1 96 ? 10.711 8.438 18.938 1 97.94 96 ARG A O 1
ATOM 778 N N . HIS A 1 97 ? 9.344 8.328 17.125 1 97.38 97 HIS A N 1
ATOM 779 C CA . HIS A 1 97 ? 10.484 8.469 16.219 1 97.38 97 HIS A CA 1
ATOM 780 C C . HIS A 1 97 ? 11.25 9.758 16.5 1 97.38 97 HIS A C 1
ATOM 782 O O . HIS A 1 97 ? 12.477 9.773 16.469 1 97.38 97 HIS A O 1
ATOM 788 N N . LEU A 1 98 ? 10.516 10.828 16.781 1 98.38 98 LEU A N 1
ATOM 789 C CA . LEU A 1 98 ? 11.117 12.141 17.016 1 98.38 98 LEU A CA 1
ATOM 790 C C . LEU A 1 98 ? 11.75 12.219 18.391 1 98.38 98 LEU A C 1
ATOM 792 O O . LEU A 1 98 ? 12.43 13.195 18.719 1 98.38 98 LEU A O 1
ATOM 796 N N . GLY A 1 99 ? 11.453 11.234 19.219 1 98.19 99 GLY A N 1
ATOM 797 C CA . GLY A 1 99 ? 12.141 11.133 20.484 1 98.19 99 GLY A CA 1
ATOM 798 C C . GLY A 1 99 ? 11.367 11.742 21.641 1 98.19 99 GLY A C 1
ATOM 799 O O . GLY A 1 99 ? 11.922 11.984 22.719 1 98.19 99 GLY A O 1
ATOM 800 N N . TYR A 1 100 ? 10.125 12.039 21.5 1 98.5 100 TYR A N 1
ATOM 801 C CA . TYR A 1 100 ? 9.328 12.594 22.594 1 98.5 100 TYR A CA 1
ATOM 802 C C . TYR A 1 100 ? 9.07 11.547 23.672 1 98.5 100 TYR A C 1
ATOM 804 O O . TYR A 1 100 ? 9.016 10.344 23.375 1 98.5 100 TYR A O 1
ATOM 812 N N . ALA A 1 101 ? 8.875 11.984 24.875 1 98.19 101 ALA A N 1
ATOM 813 C CA . ALA A 1 101 ? 8.656 11.086 26.016 1 98.19 101 ALA A CA 1
ATOM 814 C C . ALA A 1 101 ? 7.273 10.445 25.938 1 98.19 101 ALA A C 1
ATOM 816 O O . ALA A 1 101 ? 6.293 11.102 25.578 1 98.19 101 ALA A O 1
ATOM 817 N N . ASP A 1 102 ? 7.207 9.195 26.375 1 97.88 102 ASP A N 1
ATOM 818 C CA . ASP A 1 102 ? 5.953 8.453 26.344 1 97.88 102 ASP A CA 1
ATOM 819 C C . ASP A 1 102 ? 4.875 9.156 27.156 1 97.88 102 ASP A C 1
ATOM 821 O O . ASP A 1 102 ? 3.691 9.109 26.812 1 97.88 102 ASP A O 1
ATOM 825 N N . SER A 1 103 ? 5.305 9.758 28.219 1 98.06 103 SER A N 1
ATOM 826 C CA . SER A 1 103 ? 4.332 10.469 29.047 1 98.06 103 SER A CA 1
ATOM 827 C C . SER A 1 103 ? 3.691 11.617 28.281 1 98.06 103 SER A C 1
ATOM 829 O O . SER A 1 103 ? 2.471 11.789 28.312 1 98.06 103 SER A O 1
ATOM 831 N N . ASP A 1 104 ? 4.496 12.414 27.609 1 98.5 104 ASP A N 1
ATOM 832 C CA . ASP A 1 104 ? 3.971 13.508 26.797 1 98.5 104 ASP A CA 1
ATOM 833 C C . ASP A 1 104 ? 3.07 12.977 25.672 1 98.5 104 ASP A C 1
ATOM 835 O O . ASP A 1 104 ? 1.97 13.492 25.469 1 98.5 104 ASP A O 1
ATOM 839 N N . ILE A 1 105 ? 3.541 11.906 25.109 1 98.75 105 ILE A N 1
ATOM 840 C CA . ILE A 1 105 ? 2.799 11.312 24 1 98.75 105 ILE A CA 1
ATOM 841 C C . ILE A 1 105 ? 1.426 10.859 24.484 1 98.75 105 ILE A C 1
ATOM 843 O O . ILE A 1 105 ? 0.411 11.117 23.844 1 98.75 105 ILE A O 1
ATOM 847 N N . GLY A 1 106 ? 1.428 10.164 25.547 1 98.44 106 GLY A N 1
ATOM 848 C CA . GLY A 1 106 ? 0.158 9.727 26.109 1 98.44 106 GLY A CA 1
ATOM 849 C C . GLY A 1 106 ? -0.807 10.875 26.359 1 98.44 106 GLY A C 1
ATOM 850 O O . GLY A 1 106 ? -1.99 10.781 26.031 1 98.44 106 GLY A O 1
ATOM 851 N N . ASN A 1 107 ? -0.325 11.961 26.969 1 98.31 107 ASN A N 1
ATOM 852 C CA . ASN A 1 107 ? -1.149 13.141 27.234 1 98.31 107 ASN A CA 1
ATOM 853 C C . ASN A 1 107 ? -1.69 13.75 25.938 1 98.31 107 ASN A C 1
ATOM 855 O O . ASN A 1 107 ? -2.871 14.094 25.859 1 98.31 107 ASN A O 1
ATOM 859 N N . TRP A 1 108 ? -0.841 13.844 24.984 1 98.62 108 TRP A N 1
ATOM 860 C CA . TRP A 1 108 ? -1.23 14.453 23.719 1 98.62 108 TRP A CA 1
ATOM 861 C C . TRP A 1 108 ? -2.234 13.586 22.984 1 98.62 108 TRP A C 1
ATOM 863 O O . TRP A 1 108 ? -3.17 14.094 22.359 1 98.62 108 TRP A O 1
ATOM 873 N N . LEU A 1 109 ? -2.033 12.242 23.062 1 98.62 109 LEU A N 1
ATOM 874 C CA . LEU A 1 109 ? -2.977 11.328 22.422 1 98.62 109 LEU A CA 1
ATOM 875 C C . LEU A 1 109 ? -4.352 11.43 23.062 1 98.62 109 LEU A C 1
ATOM 877 O O . LEU A 1 109 ? -5.375 11.359 22.375 1 98.62 109 LEU A O 1
ATOM 881 N N . ASN A 1 110 ? -4.383 11.586 24.344 1 97.94 110 ASN A N 1
ATOM 882 C CA . ASN A 1 110 ? -5.652 11.766 25.047 1 97.94 110 ASN A CA 1
ATOM 883 C C . ASN A 1 110 ? -6.367 13.031 24.578 1 97.94 110 ASN A C 1
ATOM 885 O O . ASN A 1 110 ? -7.586 13.031 24.406 1 97.94 110 ASN A O 1
ATOM 889 N N . LEU A 1 111 ? -5.668 14.039 24.422 1 97.81 111 LEU A N 1
ATOM 890 C CA . LEU A 1 111 ? -6.223 15.289 23.906 1 97.81 111 LEU A CA 1
ATOM 891 C C . LEU A 1 111 ? -6.812 15.078 22.516 1 97.81 111 LEU A C 1
ATOM 893 O O . LEU A 1 111 ? -7.957 15.469 22.266 1 97.81 111 LEU A O 1
ATOM 897 N N . LEU A 1 112 ? -6.043 14.367 21.609 1 98.56 112 LEU A N 1
ATOM 898 C CA . LEU A 1 112 ? -6.449 14.195 20.219 1 98.56 112 LEU A CA 1
ATOM 899 C C . LEU A 1 112 ? -7.664 13.273 20.125 1 98.56 112 LEU A C 1
ATOM 901 O O . LEU A 1 112 ? -8.508 13.453 19.25 1 98.56 112 LEU A O 1
ATOM 905 N N . LYS A 1 113 ? -7.727 12.305 20.969 1 97.5 113 LYS A N 1
ATOM 906 C CA . LYS A 1 113 ? -8.852 11.375 21 1 97.5 113 LYS A CA 1
ATOM 907 C C . LYS A 1 113 ? -10.172 12.125 21.156 1 97.5 113 LYS A C 1
ATOM 909 O O . LYS A 1 113 ? -11.195 11.719 20.609 1 97.5 113 LYS A O 1
ATOM 914 N N . GLY A 1 114 ? -10.148 13.227 21.844 1 95.5 114 GLY A N 1
ATOM 915 C CA . GLY A 1 114 ? -11.344 14.016 22.094 1 95.5 114 GLY A CA 1
ATOM 916 C C . GLY A 1 114 ? -11.641 15.008 20.969 1 95.5 114 GLY A C 1
ATOM 917 O O . GLY A 1 114 ? -12.68 15.664 20.984 1 95.5 114 GLY A O 1
ATOM 918 N N . ILE A 1 115 ? -10.797 15.062 20.016 1 96.94 115 ILE A N 1
ATOM 919 C CA . ILE A 1 115 ? -10.906 16.125 19.031 1 96.94 115 ILE A CA 1
ATOM 920 C C . ILE A 1 115 ? -11.086 15.523 17.641 1 96.94 115 ILE A C 1
ATOM 922 O O . ILE A 1 115 ? -11.898 16 16.844 1 96.94 115 ILE A O 1
ATOM 926 N N . TRP A 1 116 ? -10.367 14.383 17.328 1 97.81 116 TRP A N 1
ATOM 927 C CA . TRP A 1 116 ? -10.219 13.922 15.953 1 97.81 116 TRP A CA 1
ATOM 928 C C . TRP A 1 116 ? -11.391 13.023 15.555 1 97.81 116 TRP A C 1
ATOM 930 O O . TRP A 1 116 ? -11.766 12.117 16.297 1 97.81 116 TRP A O 1
ATOM 940 N N . PRO A 1 117 ? -11.898 13.211 14.383 1 97.06 117 PRO A N 1
ATOM 941 C CA . PRO A 1 117 ? -12.859 12.289 13.773 1 97.06 117 PRO A CA 1
ATOM 942 C C . PRO A 1 117 ? -12.195 11.219 12.922 1 97.06 117 PRO A C 1
ATOM 944 O O . PRO A 1 117 ? -10.984 11.289 12.664 1 97.06 117 PRO A O 1
ATOM 947 N N . ASN A 1 118 ? -13.031 10.219 12.578 1 97.44 118 ASN A N 1
ATOM 948 C CA . ASN A 1 118 ? -12.641 9.453 11.398 1 97.44 118 ASN A CA 1
ATOM 949 C C . ASN A 1 118 ? -12.562 10.344 10.156 1 97.44 118 ASN A C 1
ATOM 951 O O . ASN A 1 118 ? -13.281 11.336 10.047 1 97.44 118 ASN A O 1
ATOM 955 N N . VAL A 1 119 ? -11.641 9.977 9.273 1 97.12 119 VAL A N 1
ATOM 956 C CA . VAL A 1 119 ? -11.578 10.719 8.023 1 97.12 119 VAL A CA 1
ATOM 957 C C . VAL A 1 119 ? -11.938 9.797 6.855 1 97.12 119 VAL A C 1
ATOM 959 O O . VAL A 1 119 ? -11.781 8.578 6.949 1 97.12 119 VAL A O 1
ATOM 962 N N . ALA A 1 120 ? -12.492 10.422 5.828 1 94.69 120 ALA A N 1
ATOM 963 C CA . ALA A 1 120 ? -12.859 9.727 4.594 1 94.69 120 ALA A CA 1
ATOM 964 C C . ALA A 1 120 ? -12.18 10.359 3.385 1 94.69 120 ALA A C 1
ATOM 966 O O . ALA A 1 120 ? -11.531 11.398 3.504 1 94.69 120 ALA A O 1
ATOM 967 N N . LEU A 1 121 ? -12.266 9.688 2.33 1 92.44 121 LEU A N 1
ATOM 968 C CA . LEU A 1 121 ? -11.773 10.227 1.068 1 92.44 121 LEU A CA 1
ATOM 969 C C . LEU A 1 121 ? -12.242 11.664 0.863 1 92.44 121 LEU A C 1
ATOM 971 O O . LEU A 1 121 ? -13.438 11.945 0.958 1 92.44 121 LEU A O 1
ATOM 975 N N . GLY A 1 122 ? -11.297 12.57 0.634 1 96.12 122 GLY A N 1
ATOM 976 C CA . GLY A 1 122 ? -11.625 13.953 0.334 1 96.12 122 GLY A CA 1
ATOM 977 C C . GLY A 1 122 ? -11.672 14.836 1.567 1 96.12 122 GLY A C 1
ATOM 978 O O . GLY A 1 122 ? -11.656 16.062 1.459 1 96.12 122 GLY A O 1
ATOM 979 N N . ASP A 1 123 ? -11.773 14.172 2.748 1 98 123 ASP A N 1
ATOM 980 C CA . ASP A 1 123 ? -11.797 14.953 3.979 1 98 123 ASP A CA 1
ATOM 981 C C . ASP A 1 123 ? -10.484 15.711 4.172 1 98 123 ASP A C 1
ATOM 983 O O . ASP A 1 123 ? -9.422 15.25 3.754 1 98 123 ASP A O 1
ATOM 987 N N . HIS A 1 124 ? -10.633 16.875 4.828 1 98.12 124 HIS A N 1
ATOM 988 C CA . HIS A 1 124 ? -9.477 17.672 5.242 1 98.12 124 HIS A CA 1
ATOM 989 C C . HIS A 1 124 ? -9.375 17.75 6.762 1 98.12 124 HIS A C 1
ATOM 991 O O . HIS A 1 124 ? -10.352 18.078 7.438 1 98.12 124 HIS A O 1
ATOM 997 N N . LEU A 1 125 ? -8.289 17.359 7.262 1 98.19 125 LEU A N 1
ATOM 998 C CA . LEU A 1 125 ? -7.898 17.688 8.625 1 98.19 125 LEU A CA 1
ATOM 999 C C . LEU A 1 125 ? -6.758 18.703 8.633 1 98.19 125 LEU A C 1
ATOM 1001 O O . LEU A 1 125 ? -5.648 18.391 8.188 1 98.19 125 LEU A O 1
ATOM 1005 N N . SER A 1 126 ? -7.047 19.938 9.195 1 98.5 126 SER A N 1
ATOM 1006 C CA . SER A 1 126 ? -6.07 21.016 9.164 1 98.5 126 SER A CA 1
ATOM 1007 C C . SER A 1 126 ? -5.656 21.422 10.578 1 98.5 126 SER A C 1
ATOM 1009 O O . SER A 1 126 ? -6.426 21.266 11.523 1 98.5 126 SER A O 1
ATOM 1011 N N . PHE A 1 127 ? -4.453 21.906 10.633 1 98.19 127 PHE A N 1
ATOM 1012 C CA . PHE A 1 127 ? -3.887 22.359 11.898 1 98.19 127 PHE A CA 1
ATOM 1013 C C . PHE A 1 127 ? -3.256 23.734 11.758 1 98.19 127 PHE A C 1
ATOM 1015 O O . PHE A 1 127 ? -2.332 23.922 10.961 1 98.19 127 PHE A O 1
ATOM 1022 N N . LYS A 1 128 ? -3.811 24.672 12.562 1 98 128 LYS A N 1
ATOM 1023 C CA . LYS A 1 128 ? -3.314 26.047 12.492 1 98 128 LYS A CA 1
ATOM 1024 C C . LYS A 1 128 ? -2.635 26.453 13.797 1 98 128 LYS A C 1
ATOM 1026 O O . LYS A 1 128 ? -3.246 26.391 14.859 1 98 128 LYS A O 1
ATOM 1031 N N . LEU A 1 129 ? -1.326 26.75 13.688 1 97.38 129 LEU A N 1
ATOM 1032 C CA . LEU A 1 129 ? -0.682 27.5 14.758 1 97.38 129 LEU A CA 1
ATOM 1033 C C . LEU A 1 129 ? -0.999 28.984 14.648 1 97.38 129 LEU A C 1
ATOM 1035 O O . LEU A 1 129 ? -0.477 29.672 13.766 1 97.38 129 LEU A O 1
ATOM 1039 N N . ILE A 1 130 ? -1.84 29.484 15.555 1 96.69 130 ILE A N 1
ATOM 1040 C CA . ILE A 1 130 ? -2.336 30.844 15.492 1 96.69 130 ILE A CA 1
ATOM 1041 C C . ILE A 1 130 ? -1.26 31.812 15.992 1 96.69 130 ILE A C 1
ATOM 1043 O O . ILE A 1 130 ? -0.991 32.844 15.359 1 96.69 130 ILE A O 1
ATOM 1047 N N . ASP A 1 131 ? -0.718 31.484 17.109 1 96.44 131 ASP A N 1
ATOM 1048 C CA . ASP A 1 131 ? 0.431 32.156 17.703 1 96.44 131 ASP A CA 1
ATOM 1049 C C . ASP A 1 131 ? 1.273 31.203 18.531 1 96.44 131 ASP A C 1
ATOM 1051 O O . ASP A 1 131 ? 1.171 29.984 18.375 1 96.44 131 ASP A O 1
ATOM 1055 N N . SER A 1 132 ? 2.236 31.703 19.312 1 95.56 132 SER A N 1
ATOM 1056 C CA . SER A 1 132 ? 3.174 30.859 20.047 1 95.56 132 SER A CA 1
ATOM 1057 C C . SER A 1 132 ? 2.453 30.031 21.109 1 95.56 132 SER A C 1
ATOM 1059 O O . SER A 1 132 ? 3.006 29.047 21.609 1 95.56 132 SER A O 1
ATOM 1061 N N . ASN A 1 133 ? 1.202 30.344 21.375 1 95.88 133 ASN A N 1
ATOM 1062 C CA . ASN A 1 133 ? 0.539 29.703 22.5 1 95.88 133 ASN A CA 1
ATOM 1063 C C . ASN A 1 133 ? -0.731 28.984 22.078 1 95.88 133 ASN A C 1
ATOM 1065 O O . ASN A 1 133 ? -1.223 28.109 22.797 1 95.88 133 ASN A O 1
ATOM 1069 N N . GLN A 1 134 ? -1.253 29.422 20.969 1 97 134 GLN A N 1
ATOM 1070 C CA . GLN A 1 134 ? -2.572 28.922 20.594 1 97 134 GLN A CA 1
ATOM 1071 C C . GLN A 1 134 ? -2.527 28.203 19.25 1 97 134 GLN A C 1
ATOM 1073 O O . GLN A 1 134 ? -1.904 28.703 18.312 1 97 134 GLN A O 1
ATOM 1078 N N . SER A 1 135 ? -3.162 27 19.219 1 97.81 135 SER A N 1
ATOM 1079 C CA . SER A 1 135 ? -3.371 26.281 17.969 1 97.81 135 SER A CA 1
ATOM 1080 C C . SER A 1 135 ? -4.797 25.734 17.891 1 97.81 135 SER A C 1
ATOM 1082 O O . SER A 1 135 ? -5.52 25.703 18.875 1 97.81 135 SER A O 1
ATOM 1084 N N . GLN A 1 136 ? -5.152 25.375 16.609 1 97.94 136 GLN A N 1
ATOM 1085 C CA . GLN A 1 136 ? -6.523 24.922 16.406 1 97.94 136 GLN A CA 1
ATOM 1086 C C . GLN A 1 136 ? -6.605 23.953 15.227 1 97.94 136 GLN A C 1
ATOM 1088 O O . GLN A 1 136 ? -5.988 24.172 14.188 1 97.94 136 GLN A O 1
ATOM 1093 N N . PHE A 1 137 ? -7.391 22.875 15.461 1 98.19 137 PHE A N 1
ATOM 1094 C CA . PHE A 1 137 ? -7.719 21.969 14.367 1 98.19 137 PHE A CA 1
ATOM 1095 C C . PHE A 1 137 ? -8.984 22.422 13.648 1 98.19 137 PHE A C 1
ATOM 1097 O O . PHE A 1 137 ? -9.844 23.078 14.242 1 98.19 137 PHE A O 1
ATOM 1104 N N . TYR A 1 138 ? -9.039 22.141 12.414 1 97.75 138 TYR A N 1
ATOM 1105 C CA . TYR A 1 138 ? -10.227 22.281 11.578 1 97.75 138 TYR A CA 1
ATOM 1106 C C . TYR A 1 138 ? -10.531 20.984 10.844 1 97.75 138 TYR A C 1
ATOM 1108 O O . TYR A 1 138 ? -9.625 20.297 10.375 1 97.75 138 TYR A O 1
ATOM 1116 N N . PHE A 1 139 ? -11.797 20.641 10.797 1 97.94 139 PHE A N 1
ATOM 1117 C CA . PHE A 1 139 ? -12.266 19.516 10.008 1 97.94 139 PHE A CA 1
ATOM 1118 C C . PHE A 1 139 ? -13.203 19.984 8.898 1 97.94 139 PHE A C 1
ATOM 1120 O O . PHE A 1 139 ? -14.281 20.516 9.172 1 97.94 139 PHE A O 1
ATOM 1127 N N . ASN A 1 140 ? -12.719 19.781 7.688 1 97.38 140 ASN A N 1
ATOM 1128 C CA . ASN A 1 140 ? -13.445 20.312 6.531 1 97.38 140 ASN A CA 1
ATOM 1129 C C . ASN A 1 140 ? -13.781 21.781 6.707 1 97.38 140 ASN A C 1
ATOM 1131 O O . ASN A 1 140 ? -14.93 22.188 6.535 1 97.38 140 ASN A O 1
ATOM 1135 N N . GLN A 1 141 ? -12.758 22.484 7.148 1 95.5 141 GLN A N 1
ATOM 1136 C CA . GLN A 1 141 ? -12.727 23.938 7.242 1 95.5 141 GLN A CA 1
ATOM 1137 C C . GLN A 1 141 ? -13.547 24.438 8.438 1 95.5 141 GLN A C 1
ATOM 1139 O O . GLN A 1 141 ? -13.57 25.625 8.727 1 95.5 141 GLN A O 1
ATOM 1144 N N . GLN A 1 142 ? -14.195 23.5 9.102 1 96.06 142 GLN A N 1
ATOM 1145 C CA . GLN A 1 142 ? -14.914 23.859 10.32 1 96.06 142 GLN A CA 1
ATOM 1146 C C . GLN A 1 142 ? -14.023 23.734 11.547 1 96.06 142 GLN A C 1
ATOM 1148 O O . GLN A 1 142 ? -13.359 22.719 11.742 1 96.06 142 GLN A O 1
ATOM 1153 N N . PRO A 1 143 ? -14.023 24.766 12.367 1 96.62 143 PRO A N 1
ATOM 1154 C CA . PRO A 1 143 ? -13.125 24.734 13.523 1 96.62 143 PRO A CA 1
ATOM 1155 C C . PRO A 1 143 ? -13.508 23.672 14.547 1 96.62 143 PRO A C 1
ATOM 1157 O O . PRO A 1 143 ? -14.695 23.438 14.789 1 96.62 143 PRO A O 1
ATOM 1160 N N . LEU A 1 144 ? -12.484 23.078 15 1 95.94 144 LEU A N 1
ATOM 1161 C CA . LEU A 1 144 ? -12.602 22.203 16.156 1 95.94 144 LEU A CA 1
ATOM 1162 C C . LEU A 1 144 ? -12.086 22.891 17.422 1 95.94 144 LEU A C 1
ATOM 1164 O O . LEU A 1 144 ? -12.305 24.078 17.609 1 95.94 144 LEU A O 1
ATOM 1168 N N . ARG A 1 145 ? -11.57 22.156 18.344 1 93.88 145 ARG A N 1
ATOM 1169 C CA . ARG A 1 145 ? -11.195 22.688 19.656 1 93.88 145 ARG A CA 1
ATOM 1170 C C . ARG A 1 145 ? -9.922 23.516 19.562 1 93.88 145 ARG A C 1
ATOM 1172 O O . ARG A 1 145 ? -8.977 23.141 18.859 1 93.88 145 ARG A O 1
ATOM 1179 N N . LEU A 1 146 ? -9.961 24.609 20.281 1 96.62 146 LEU A N 1
ATOM 1180 C CA . LEU A 1 146 ? -8.766 25.422 20.516 1 96.62 146 LEU A CA 1
ATOM 1181 C C . LEU A 1 146 ? -7.844 24.75 21.531 1 96.62 146 LEU A C 1
ATOM 1183 O O . LEU A 1 146 ? -8.312 24.219 22.547 1 96.62 146 LEU A O 1
ATOM 1187 N N . ILE A 1 147 ? -6.539 24.781 21.219 1 97.75 147 ILE A N 1
ATOM 1188 C CA . ILE A 1 147 ? -5.551 24.141 22.078 1 97.75 147 ILE A CA 1
ATOM 1189 C C . ILE A 1 147 ? -4.543 25.172 22.562 1 97.75 147 ILE A C 1
ATOM 1191 O O . ILE A 1 147 ? -3.941 25.891 21.766 1 97.75 147 ILE A O 1
ATOM 1195 N N . GLN A 1 148 ? -4.457 25.25 23.922 1 97.5 148 GLN A N 1
ATOM 1196 C CA . GLN A 1 148 ? -3.473 26.125 24.547 1 97.5 148 GLN A CA 1
ATOM 1197 C C . GLN A 1 148 ? -2.334 25.312 25.172 1 97.5 148 GLN A C 1
ATOM 1199 O O . GLN A 1 148 ? -2.195 25.266 26.391 1 97.5 148 GLN A O 1
ATOM 1204 N N . ASP A 1 149 ? -1.535 24.734 24.406 1 97.44 149 ASP A N 1
ATOM 1205 C CA . ASP A 1 149 ? -0.383 23.906 24.734 1 97.44 149 ASP A CA 1
ATOM 1206 C C . ASP A 1 149 ? 0.726 24.062 23.703 1 97.44 149 ASP A C 1
ATOM 1208 O O . ASP A 1 149 ? 0.762 23.328 22.703 1 97.44 149 ASP A O 1
ATOM 1212 N N . PRO A 1 150 ? 1.673 24.984 24 1 96.88 150 PRO A N 1
ATOM 1213 C CA . PRO A 1 150 ? 2.723 25.266 23.016 1 96.88 150 PRO A CA 1
ATOM 1214 C C . PRO A 1 150 ? 3.584 24.031 22.719 1 96.88 150 PRO A C 1
ATOM 1216 O O . PRO A 1 150 ? 4.07 23.875 21.594 1 96.88 150 PRO A O 1
ATOM 1219 N N . GLN A 1 151 ? 3.812 23.188 23.703 1 97.12 151 GLN A N 1
ATOM 1220 C CA . GLN A 1 151 ? 4.625 22 23.469 1 97.12 151 GLN A CA 1
ATOM 1221 C C . GLN A 1 151 ? 3.939 21.031 22.516 1 97.12 151 GLN A C 1
ATOM 1223 O O . GLN A 1 151 ? 4.582 20.469 21.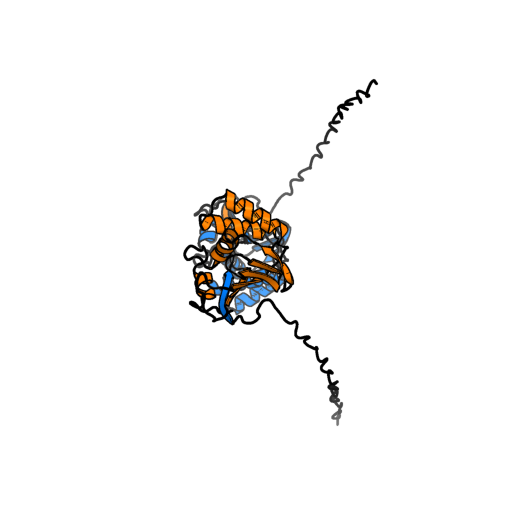625 1 97.12 151 GLN A O 1
ATOM 1228 N N . PHE A 1 152 ? 2.658 20.875 22.672 1 98.19 152 PHE A N 1
ATOM 1229 C CA . PHE A 1 152 ? 1.881 20.047 21.75 1 98.19 152 PHE A CA 1
ATOM 1230 C C . PHE A 1 152 ? 1.958 20.594 20.328 1 98.19 152 PHE A C 1
ATOM 1232 O O . PHE A 1 152 ? 2.191 19.844 19.391 1 98.19 152 PHE A O 1
ATOM 1239 N N . SER A 1 153 ? 1.687 21.844 20.234 1 97.56 153 SER A N 1
ATOM 1240 C CA . SER A 1 153 ? 1.594 22.453 18.906 1 97.56 153 SER A CA 1
ATOM 1241 C C . SER A 1 153 ? 2.896 22.297 18.125 1 97.56 153 SER A C 1
ATOM 1243 O O . SER A 1 153 ? 2.881 21.953 16.938 1 97.56 153 SER A O 1
ATOM 1245 N N . GLN A 1 154 ? 3.965 22.5 18.844 1 96.12 154 GLN A N 1
ATOM 1246 C CA . GLN A 1 154 ? 5.27 22.344 18.203 1 96.12 154 GLN A CA 1
ATOM 1247 C C . GLN A 1 154 ? 5.531 20.875 17.859 1 96.12 154 GLN A C 1
ATOM 1249 O O . GLN A 1 154 ? 6.043 20.578 16.781 1 96.12 154 GLN A O 1
ATOM 1254 N N . ALA A 1 155 ? 5.191 20.016 18.781 1 97.94 155 ALA A N 1
ATOM 1255 C CA . ALA A 1 155 ? 5.414 18.594 18.562 1 97.94 155 ALA A CA 1
ATOM 1256 C C . ALA A 1 155 ? 4.602 18.078 17.375 1 97.94 155 ALA A C 1
ATOM 1258 O O . ALA A 1 155 ? 5.086 17.266 16.578 1 97.94 155 ALA A O 1
ATOM 1259 N N . PHE A 1 156 ? 3.393 18.562 17.203 1 98.19 156 PHE A N 1
ATOM 1260 C CA . PHE A 1 156 ? 2.533 18.078 16.125 1 98.19 156 PHE A CA 1
ATOM 1261 C C . PHE A 1 156 ? 3.088 18.5 14.766 1 98.19 156 PHE A C 1
ATOM 1263 O O . PHE A 1 156 ? 3.227 17.672 13.867 1 98.19 156 PHE A O 1
ATOM 1270 N N . LEU A 1 157 ? 3.447 19.703 14.648 1 97.75 157 LEU A N 1
ATOM 1271 C CA . LEU A 1 157 ? 3.986 20.188 13.383 1 97.75 157 LEU A CA 1
ATOM 1272 C C . LEU A 1 157 ? 5.324 19.516 13.078 1 97.75 157 LEU A C 1
ATOM 1274 O O . LEU A 1 157 ? 5.664 19.297 11.914 1 97.75 157 LEU A O 1
ATOM 1278 N N . ALA A 1 158 ? 6.039 19.141 14.133 1 97.75 158 ALA A N 1
ATOM 1279 C CA . ALA A 1 158 ? 7.367 18.547 13.977 1 97.75 158 ALA A CA 1
ATOM 1280 C C . ALA A 1 158 ? 7.297 17.219 13.227 1 97.75 158 ALA A C 1
ATOM 1282 O O . ALA A 1 158 ? 8.289 16.781 12.641 1 97.75 158 ALA A O 1
ATOM 1283 N N . ILE A 1 159 ? 6.129 16.641 13.211 1 98.06 159 ILE A N 1
ATOM 1284 C CA . ILE A 1 159 ? 5.938 15.367 12.508 1 98.06 159 ILE A CA 1
ATOM 1285 C C . ILE A 1 159 ? 6.328 15.523 11.039 1 98.06 159 ILE A C 1
ATOM 1287 O O . ILE A 1 159 ? 6.902 14.609 10.445 1 98.06 159 ILE A O 1
ATOM 1291 N N . TRP A 1 160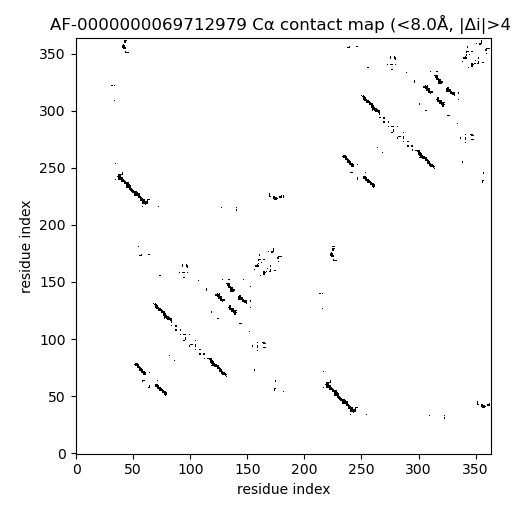 ? 6.105 16.688 10.492 1 97.94 160 TRP A N 1
ATOM 1292 C CA . TRP A 1 160 ? 6.371 16.938 9.078 1 97.94 160 TRP A CA 1
ATOM 1293 C C . TRP A 1 160 ? 7.57 17.875 8.906 1 97.94 160 TRP A C 1
ATOM 1295 O O . TRP A 1 160 ? 8.281 17.797 7.898 1 97.94 160 TRP A O 1
ATOM 1305 N N . LEU A 1 161 ? 7.797 18.734 9.906 1 97.94 161 LEU A N 1
ATOM 1306 C CA . LEU A 1 161 ? 8.641 19.875 9.586 1 97.94 161 LEU A CA 1
ATOM 1307 C C . LEU A 1 161 ? 9.992 19.766 10.281 1 97.94 161 LEU A C 1
ATOM 1309 O O . LEU A 1 161 ? 10.93 20.484 9.93 1 97.94 161 LEU A O 1
ATOM 1313 N N . SER A 1 162 ? 10.055 18.875 11.273 1 97.75 162 SER A N 1
ATOM 1314 C CA . SER A 1 162 ? 11.344 18.656 11.914 1 97.75 162 SER A CA 1
ATOM 1315 C C . SER A 1 162 ? 12.367 18.094 10.93 1 97.75 162 SER A C 1
ATOM 1317 O O . SER A 1 162 ? 12.016 17.297 10.055 1 97.75 162 SER A O 1
ATOM 1319 N N . THR A 1 163 ? 13.641 18.406 11.125 1 97.5 163 THR A N 1
ATOM 1320 C CA . THR A 1 163 ? 14.703 17.812 10.32 1 97.5 163 THR A CA 1
ATOM 1321 C C . THR A 1 163 ? 14.898 16.344 10.664 1 97.5 163 THR A C 1
ATOM 1323 O O . THR A 1 163 ? 15.555 15.609 9.922 1 97.5 163 THR A O 1
ATOM 1326 N N . LYS A 1 164 ? 14.32 15.891 11.734 1 97.69 164 LYS A N 1
ATOM 1327 C CA . LYS A 1 164 ? 14.43 14.508 12.172 1 97.69 164 LYS A CA 1
ATOM 1328 C C . LYS A 1 164 ? 13.188 13.703 11.781 1 97.69 164 LYS A C 1
ATOM 1330 O O . LYS A 1 164 ? 12.992 12.586 12.25 1 97.69 164 LYS A O 1
ATOM 1335 N N . THR A 1 165 ? 12.359 14.281 10.984 1 97.56 165 THR A N 1
ATOM 1336 C CA . THR A 1 165 ? 11.125 13.617 10.57 1 97.56 165 THR A CA 1
ATOM 1337 C C . THR A 1 165 ? 11.43 12.289 9.883 1 97.56 165 THR A C 1
ATOM 1339 O O . THR A 1 165 ? 12.477 12.141 9.242 1 97.56 165 THR A O 1
ATOM 1342 N N . SER A 1 166 ? 10.508 11.344 9.953 1 93.94 166 SER A N 1
ATOM 1343 C CA . SER A 1 166 ? 10.602 10.078 9.242 1 93.94 166 SER A CA 1
ATOM 1344 C C . SER A 1 166 ? 10.305 10.242 7.758 1 93.94 166 SER A C 1
ATOM 1346 O O . SER A 1 166 ? 10.438 9.297 6.98 1 93.94 166 SER A O 1
ATOM 1348 N N . ARG A 1 167 ? 9.922 11.469 7.344 1 92.88 167 ARG A N 1
ATOM 1349 C CA . ARG A 1 167 ? 9.5 11.719 5.973 1 92.88 167 ARG A CA 1
ATOM 1350 C C . ARG A 1 167 ? 10.258 12.906 5.375 1 92.88 167 ARG A C 1
ATOM 1352 O O . ARG A 1 167 ? 9.648 13.922 5.035 1 92.88 167 ARG A O 1
ATOM 1359 N N . PRO A 1 168 ? 11.516 12.719 5.141 1 94.5 168 PRO A N 1
ATOM 1360 C CA . PRO A 1 168 ? 12.336 13.852 4.715 1 94.5 168 PRO A CA 1
ATOM 1361 C C . PRO A 1 168 ? 11.93 14.391 3.346 1 94.5 168 PRO A C 1
ATOM 1363 O O . PRO A 1 168 ? 12.023 15.594 3.098 1 94.5 168 PRO A O 1
ATOM 1366 N N . SER A 1 169 ? 11.453 13.539 2.473 1 90.81 169 SER A N 1
ATOM 1367 C CA . SER A 1 169 ? 11.023 14.008 1.16 1 90.81 169 SER A CA 1
ATOM 1368 C C . SER A 1 169 ? 9.75 14.836 1.26 1 90.81 169 SER A C 1
ATOM 1370 O O . SER A 1 169 ? 9.641 15.891 0.627 1 90.81 169 SER A O 1
ATOM 1372 N N . LEU A 1 170 ? 8.797 14.391 1.999 1 94.38 170 LEU A N 1
ATOM 1373 C CA . LEU A 1 170 ? 7.566 15.141 2.221 1 94.38 170 LEU A CA 1
ATOM 1374 C C . LEU A 1 170 ? 7.863 16.484 2.885 1 94.38 170 LEU A C 1
ATOM 1376 O O . LEU A 1 170 ? 7.281 17.5 2.518 1 94.38 170 LEU A O 1
ATOM 1380 N N . ARG A 1 171 ? 8.781 16.5 3.863 1 97.19 171 ARG A N 1
ATOM 1381 C CA . ARG A 1 171 ? 9.211 17.75 4.48 1 97.19 171 ARG A CA 1
ATOM 1382 C C . ARG A 1 171 ? 9.734 18.734 3.436 1 97.19 171 ARG A C 1
ATOM 1384 O O . ARG A 1 171 ? 9.336 19.891 3.41 1 97.19 171 ARG A O 1
ATOM 1391 N N . ALA A 1 172 ? 10.633 18.297 2.609 1 96.38 172 ALA A N 1
ATOM 1392 C CA . ALA A 1 172 ? 11.227 19.141 1.574 1 96.38 172 ALA A CA 1
ATOM 1393 C C . ALA A 1 172 ? 10.148 19.703 0.653 1 96.38 172 ALA A C 1
ATOM 1395 O O . ALA A 1 172 ? 10.211 20.875 0.26 1 96.38 172 ALA A O 1
ATOM 1396 N N . GLN A 1 173 ? 9.172 18.922 0.332 1 96.31 173 GLN A N 1
ATOM 1397 C CA . GLN A 1 173 ? 8.062 19.375 -0.507 1 96.31 173 GLN A CA 1
ATOM 1398 C C . GLN A 1 173 ? 7.238 20.438 0.195 1 96.31 173 GLN A C 1
ATOM 1400 O O . GLN A 1 173 ? 6.922 21.484 -0.398 1 96.31 173 GLN A O 1
ATOM 1405 N N . LEU A 1 174 ? 6.953 20.234 1.417 1 98.12 174 LEU A N 1
ATOM 1406 C CA . LEU A 1 174 ? 6.148 21.172 2.195 1 98.12 174 LEU A CA 1
ATOM 1407 C C . LEU A 1 174 ? 6.871 22.5 2.357 1 98.12 174 LEU A C 1
ATOM 1409 O O . LEU A 1 174 ? 6.234 23.562 2.42 1 98.12 174 LEU A O 1
ATOM 1413 N N . LEU A 1 175 ? 8.195 22.453 2.404 1 98 175 LEU A N 1
ATOM 1414 C CA . LEU A 1 175 ? 9 23.672 2.584 1 98 175 LEU A CA 1
ATOM 1415 C C . LEU A 1 175 ? 9.289 24.328 1.243 1 98 175 LEU A C 1
ATOM 1417 O O . LEU A 1 175 ? 9.977 25.359 1.189 1 98 175 LEU A O 1
ATOM 1421 N N . GLY A 1 176 ? 8.867 23.719 0.189 1 95.5 176 GLY A N 1
ATOM 1422 C CA . GLY A 1 176 ? 9.07 24.281 -1.138 1 95.5 176 GLY A CA 1
ATOM 1423 C C . GLY A 1 176 ? 10.453 24.016 -1.694 1 95.5 176 GLY A C 1
ATOM 1424 O O . GLY A 1 176 ? 10.891 24.672 -2.641 1 95.5 176 GLY A O 1
ATOM 1425 N N . GLU A 1 177 ? 11.109 23.062 -1.068 1 95.12 177 GLU A N 1
ATOM 1426 C CA . GLU A 1 177 ? 12.477 22.75 -1.479 1 95.12 177 GLU A CA 1
ATOM 1427 C C . GLU A 1 177 ? 12.492 21.688 -2.562 1 95.12 177 GLU A C 1
ATOM 1429 O O . GLU A 1 177 ? 13.516 21.469 -3.213 1 95.12 177 GLU A O 1
ATOM 1434 N N . LYS A 1 178 ? 11.508 20.938 -2.619 1 93.31 178 LYS A N 1
ATOM 1435 C CA . LYS A 1 178 ? 11.312 19.875 -3.605 1 93.31 178 LYS A CA 1
ATOM 1436 C C . LYS A 1 178 ? 9.93 19.969 -4.242 1 93.31 178 LYS A C 1
ATOM 1438 O O . LYS A 1 178 ? 8.938 20.234 -3.557 1 93.31 178 LYS A O 1
ATOM 1443 N N . SER A 1 179 ? 9.906 19.75 -5.535 1 89.12 179 SER A N 1
ATOM 1444 C CA . SER A 1 179 ? 8.609 19.797 -6.215 1 89.12 179 SER A CA 1
ATOM 1445 C C . SER A 1 179 ? 7.816 18.516 -5.969 1 89.12 179 SER A C 1
ATOM 1447 O O . SER A 1 179 ? 8.391 17.484 -5.641 1 89.12 179 SER A O 1
ATOM 1449 N N . CYS A 1 180 ? 6.602 18.734 -5.98 1 86.94 180 CYS A N 1
ATOM 1450 C CA . CYS A 1 180 ? 5.656 17.625 -5.957 1 86.94 180 CYS A CA 1
ATOM 1451 C C . CYS A 1 180 ? 4.82 17.594 -7.234 1 86.94 180 CYS A C 1
ATOM 1453 O O . CYS A 1 180 ? 4.434 18.641 -7.754 1 86.94 180 CYS A O 1
ATOM 1455 N N . ASP A 1 181 ? 4.473 16.375 -7.742 1 76.75 181 ASP A N 1
ATOM 1456 C CA . ASP A 1 181 ? 3.643 16.266 -8.938 1 76.75 181 ASP A CA 1
ATOM 1457 C C . ASP A 1 181 ? 2.17 16.5 -8.602 1 76.75 181 ASP A C 1
ATOM 1459 O O . ASP A 1 181 ? 1.314 16.453 -9.492 1 76.75 181 ASP A O 1
ATOM 1463 N N . CYS A 1 182 ? 1.879 16.609 -7.48 1 75.12 182 CYS A N 1
ATOM 1464 C CA . CYS A 1 182 ? 0.499 16.828 -7.059 1 75.12 182 CYS A CA 1
ATOM 1465 C C . CYS A 1 182 ? 0.136 18.297 -7.098 1 75.12 182 CYS A C 1
ATOM 1467 O O . CYS A 1 182 ? 1.019 19.156 -7.09 1 75.12 182 CYS A O 1
ATOM 1469 N N . MET B 1 1 ? -43.844 -11.438 -57.656 1 26.42 1 MET B N 1
ATOM 1470 C CA . MET B 1 1 ? -44.344 -11.07 -56.344 1 26.42 1 MET B CA 1
ATOM 1471 C C . MET B 1 1 ? -43.406 -10.086 -55.656 1 26.42 1 MET B C 1
ATOM 1473 O O . MET B 1 1 ? -42.188 -10.281 -55.656 1 26.42 1 MET B O 1
ATOM 1477 N N . SER B 1 2 ? -43.906 -8.836 -55.281 1 29.61 2 SER B N 1
ATOM 1478 C CA . SER B 1 2 ? -43.594 -7.426 -55.031 1 29.61 2 SER B CA 1
ATOM 1479 C C . SER B 1 2 ? -42.969 -7.227 -53.688 1 29.61 2 SER B C 1
ATOM 1481 O O . SER B 1 2 ? -43.625 -7.262 -52.656 1 29.61 2 SER B O 1
ATOM 1483 N N . MET B 1 3 ? -41.969 -8.086 -53.281 1 31.69 3 MET B N 1
ATOM 1484 C CA . MET B 1 3 ? -41.594 -8.086 -51.875 1 31.69 3 MET B CA 1
ATOM 1485 C C . MET B 1 3 ? -41.281 -6.672 -51.406 1 31.69 3 MET B C 1
ATOM 1487 O O . MET B 1 3 ? -40.625 -5.898 -52.094 1 31.69 3 MET B O 1
ATOM 1491 N N . LEU B 1 4 ? -42 -6.191 -50.375 1 30.02 4 LEU B N 1
ATOM 1492 C CA . LEU B 1 4 ? -42.344 -4.992 -49.625 1 30.02 4 LEU B CA 1
ATOM 1493 C C . LEU B 1 4 ? -41.062 -4.328 -49.062 1 30.02 4 LEU B C 1
ATOM 1495 O O . LEU B 1 4 ? -40.188 -5.004 -48.531 1 30.02 4 LEU B O 1
ATOM 1499 N N . SER B 1 5 ? -40.75 -3.096 -49.562 1 32.25 5 SER B N 1
ATOM 1500 C CA . SER B 1 5 ? -39.781 -1.998 -49.469 1 32.25 5 SER B CA 1
ATOM 1501 C C . SER B 1 5 ? -39.844 -1.344 -48.094 1 32.25 5 SER B C 1
ATOM 1503 O O . SER B 1 5 ? -40.531 -0.341 -47.906 1 32.25 5 SER B O 1
ATOM 1505 N N . THR B 1 6 ? -39.938 -2.293 -47 1 31.88 6 THR B N 1
ATOM 1506 C CA . THR B 1 6 ? -40.281 -1.637 -45.75 1 31.88 6 THR B CA 1
ATOM 1507 C C . THR B 1 6 ? -39.375 -0.419 -45.5 1 31.88 6 THR B C 1
ATOM 1509 O O . THR B 1 6 ? -38.188 -0.46 -45.781 1 31.88 6 THR B O 1
ATOM 1512 N N . LYS B 1 7 ? -40.094 0.733 -45.188 1 28.25 7 LYS B N 1
ATOM 1513 C CA . LYS B 1 7 ? -39.938 2.16 -44.906 1 28.25 7 LYS B CA 1
ATOM 1514 C C . LYS B 1 7 ? -38.969 2.408 -43.75 1 28.25 7 LYS B C 1
ATOM 1516 O O . LYS B 1 7 ? -39.125 1.817 -42.688 1 28.25 7 LYS B O 1
ATOM 1521 N N . ALA B 1 8 ? -37.688 2.914 -44 1 28.31 8 ALA B N 1
ATOM 1522 C CA . ALA B 1 8 ? -36.5 3.477 -43.375 1 28.31 8 ALA B CA 1
ATOM 1523 C C . ALA B 1 8 ? -36.875 4.641 -42.438 1 28.31 8 ALA B C 1
ATOM 1525 O O . ALA B 1 8 ? -36.031 5.422 -42.031 1 28.31 8 ALA B O 1
ATOM 1526 N N . TYR B 1 9 ? -38.062 4.512 -41.656 1 25.38 9 TYR B N 1
ATOM 1527 C CA . TYR B 1 9 ? -38.406 5.801 -41.062 1 25.38 9 TYR B CA 1
ATOM 1528 C C . TYR B 1 9 ? -37.281 6.262 -40.125 1 25.38 9 TYR B C 1
ATOM 1530 O O . TYR B 1 9 ? -36.938 5.551 -39.156 1 25.38 9 TYR B O 1
ATOM 1538 N N . LEU B 1 10 ? -36.281 7.012 -40.656 1 27.12 10 LEU B N 1
ATOM 1539 C CA . LEU B 1 10 ? -35.188 7.727 -40.031 1 27.12 10 LEU B CA 1
ATOM 1540 C C . LEU B 1 10 ? -35.688 8.781 -39.062 1 27.12 10 LEU B C 1
ATOM 1542 O O . LEU B 1 10 ? -36.188 9.836 -39.469 1 27.12 10 LEU B O 1
ATOM 1546 N N . SER B 1 11 ? -36.594 8.375 -38.125 1 28.84 11 SER B N 1
ATOM 1547 C CA . SER B 1 11 ? -37.125 9.484 -37.344 1 28.84 11 SER B CA 1
ATOM 1548 C C . SER B 1 11 ? -36.031 10.25 -36.656 1 28.84 11 SER B C 1
ATOM 1550 O O . SER B 1 11 ? -35.094 9.648 -36.125 1 28.84 11 SER B O 1
ATOM 1552 N N . VAL B 1 12 ? -35.781 11.477 -37.094 1 29.41 12 VAL B N 1
ATOM 1553 C CA . VAL B 1 12 ? -35 12.641 -36.719 1 29.41 12 VAL B CA 1
ATOM 1554 C C . VAL B 1 12 ? -35.312 13.023 -35.281 1 29.41 12 VAL B C 1
ATOM 1556 O O . VAL B 1 12 ? -36.438 13.477 -34.969 1 29.41 12 VAL B O 1
ATOM 1559 N N . ILE B 1 13 ? -35.031 12.094 -34.312 1 31.72 13 ILE B N 1
ATOM 1560 C CA . ILE B 1 13 ? -35.312 12.484 -32.938 1 31.72 13 ILE B CA 1
ATOM 1561 C C . ILE B 1 13 ? -34.656 13.836 -32.625 1 31.72 13 ILE B C 1
ATOM 1563 O O . ILE B 1 13 ? -33.438 13.984 -32.75 1 31.72 13 ILE B O 1
ATOM 1567 N N . PHE B 1 14 ? -35.438 14.93 -32.938 1 31.02 14 PHE B N 1
ATOM 1568 C CA . PHE B 1 14 ? -35.188 16.328 -32.594 1 31.02 14 PHE B CA 1
ATOM 1569 C C . PHE B 1 14 ? -34.844 16.5 -31.125 1 31.02 14 PHE B C 1
ATOM 1571 O O . PHE B 1 14 ? -35.625 16.094 -30.25 1 31.02 14 PHE B O 1
ATOM 1578 N N . GLY B 1 15 ? -33.594 16.438 -30.812 1 30.56 15 GLY B N 1
ATOM 1579 C CA . GLY B 1 15 ? -32.875 16.656 -29.547 1 30.56 15 GLY B CA 1
ATOM 1580 C C . GLY B 1 15 ? -33.25 17.953 -28.875 1 30.56 15 GLY B C 1
ATOM 1581 O O . GLY B 1 15 ? -32.938 19.031 -29.391 1 30.56 15 GLY B O 1
ATOM 1582 N N . LEU B 1 16 ? -34.469 18.031 -28.359 1 32.12 16 LEU B N 1
ATOM 1583 C CA . LEU B 1 16 ? -34.875 19.219 -27.625 1 32.12 16 LEU B CA 1
ATOM 1584 C C . LEU B 1 16 ? -33.812 19.594 -26.594 1 32.12 16 LEU B C 1
ATOM 1586 O O . LEU B 1 16 ? -33.5 18.797 -25.719 1 32.12 16 LEU B O 1
ATOM 1590 N N . PHE B 1 17 ? -33.031 20.641 -26.922 1 33.66 17 PHE B N 1
ATOM 1591 C CA . PHE B 1 17 ? -32.062 21.391 -26.141 1 33.66 17 PHE B CA 1
ATOM 1592 C C . PHE B 1 17 ? -32.719 22.016 -24.906 1 33.66 17 PHE B C 1
ATOM 1594 O O . PHE B 1 17 ? -33.469 22.969 -25.016 1 33.66 17 PHE B O 1
ATOM 1601 N N . LEU B 1 18 ? -33.281 21.172 -24.031 1 36.78 18 LEU B N 1
ATOM 1602 C CA . LEU B 1 18 ? -33.812 21.922 -22.891 1 36.78 18 LEU B CA 1
ATOM 1603 C C . LEU B 1 18 ? -32.719 22.812 -22.297 1 36.78 18 LEU B C 1
ATOM 1605 O O . LEU B 1 18 ? -31.547 22.406 -22.188 1 36.78 18 LEU B O 1
ATOM 1609 N N . PRO B 1 19 ? -33 24.125 -22.281 1 39.56 19 PRO B N 1
ATOM 1610 C CA . PRO B 1 19 ? -32.125 25.109 -21.672 1 39.56 19 PRO B CA 1
ATOM 1611 C C . PRO B 1 19 ? -31.766 24.766 -20.219 1 39.56 19 PRO B C 1
ATOM 1613 O O . PRO B 1 19 ? -32.656 24.391 -19.438 1 39.56 19 PRO B O 1
ATOM 1616 N N . PHE B 1 20 ? -30.609 24.141 -20.062 1 34.66 20 PHE B N 1
ATOM 1617 C CA . PHE B 1 20 ? -30.094 23.969 -18.719 1 34.66 20 PHE B CA 1
ATOM 1618 C C . PHE B 1 20 ? -30.031 25.312 -18 1 34.66 20 PHE B C 1
ATOM 1620 O O . PHE B 1 20 ? -29.328 26.219 -18.422 1 34.66 20 PHE B O 1
ATOM 1627 N N . CYS B 1 21 ? -31.172 25.656 -17.375 1 36.72 21 CYS B N 1
ATOM 1628 C CA . CYS B 1 21 ? -31.125 26.766 -16.422 1 36.72 21 CYS B CA 1
ATOM 1629 C C . CYS B 1 21 ? -29.891 26.672 -15.531 1 36.72 21 CYS B C 1
ATOM 1631 O O . CYS B 1 21 ? -29.609 25.625 -14.961 1 36.72 21 CYS B O 1
ATOM 1633 N N . GLY B 1 22 ? -29 27.641 -15.781 1 34.31 22 GLY B N 1
ATOM 1634 C CA . GLY B 1 22 ? -27.844 28 -14.969 1 34.31 22 GLY B CA 1
ATOM 1635 C C . GLY B 1 22 ? -28.188 28.172 -13.5 1 34.31 22 GLY B C 1
ATOM 1636 O O .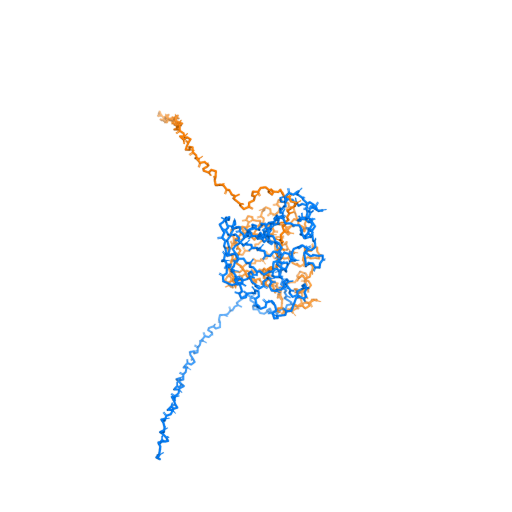 GLY B 1 22 ? -28.953 29.062 -13.133 1 34.31 22 GLY B O 1
ATOM 1637 N N . TYR B 1 23 ? -28.531 26.984 -12.852 1 32.62 23 TYR B N 1
ATOM 1638 C CA . TYR B 1 23 ? -28.562 27.281 -11.43 1 32.62 23 TYR B CA 1
ATOM 1639 C C . TYR B 1 23 ? -27.328 28.062 -11.008 1 32.62 23 TYR B C 1
ATOM 1641 O O . TYR B 1 23 ? -26.203 27.672 -11.344 1 32.62 23 TYR B O 1
ATOM 1649 N N . ALA B 1 24 ? -27.516 29.359 -10.891 1 34.38 24 ALA B N 1
ATOM 1650 C CA . ALA B 1 24 ? -26.531 30.203 -10.219 1 34.38 24 ALA B CA 1
ATOM 1651 C C . ALA B 1 24 ? -26.094 29.594 -8.891 1 34.38 24 ALA B C 1
ATOM 1653 O O . ALA B 1 24 ? -26.906 29.453 -7.969 1 34.38 24 ALA B O 1
ATOM 1654 N N . ASN B 1 25 ? -25.234 28.609 -8.977 1 33.56 25 ASN B N 1
ATOM 1655 C CA . ASN B 1 25 ? -24.609 28.297 -7.695 1 33.56 25 ASN B CA 1
ATOM 1656 C C . ASN B 1 25 ? -24.078 29.547 -7.008 1 33.56 25 ASN B C 1
ATOM 1658 O O . ASN B 1 25 ? -23.188 30.219 -7.527 1 33.56 25 ASN B O 1
ATOM 1662 N N . SER B 1 26 ? -25.016 30.234 -6.434 1 38.06 26 SER B N 1
ATOM 1663 C CA . SER B 1 26 ? -24.516 31.234 -5.504 1 38.06 26 SER B CA 1
ATOM 1664 C C . SER B 1 26 ? -23.375 30.688 -4.656 1 38.06 26 SER B C 1
ATOM 1666 O O . SER B 1 26 ? -23.562 29.719 -3.908 1 38.06 26 SER B O 1
ATOM 1668 N N . THR B 1 27 ? -22.188 30.75 -5.219 1 38.16 27 THR B N 1
ATOM 1669 C CA . THR B 1 27 ? -21 30.594 -4.375 1 38.16 27 THR B CA 1
ATOM 1670 C C . THR B 1 27 ? -21.094 31.5 -3.148 1 38.16 27 THR B C 1
ATOM 1672 O O . THR B 1 27 ? -21.016 32.719 -3.262 1 38.16 27 THR B O 1
ATOM 1675 N N . SER B 1 28 ? -22.078 31.219 -2.322 1 37.25 28 SER B N 1
ATOM 1676 C CA . SER B 1 28 ? -21.812 31.891 -1.058 1 37.25 28 SER B CA 1
ATOM 1677 C C . SER B 1 28 ? -20.328 31.875 -0.728 1 37.25 28 SER B C 1
ATOM 1679 O O . SER B 1 28 ? -19.703 30.812 -0.712 1 37.25 28 SER B O 1
ATOM 1681 N N . ALA B 1 29 ? -19.719 32.875 -0.993 1 41.81 29 ALA B N 1
ATOM 1682 C CA . ALA B 1 29 ? -18.359 33.188 -0.539 1 41.81 29 ALA B CA 1
ATOM 1683 C C . ALA B 1 29 ? -18.156 32.719 0.905 1 41.81 29 ALA B C 1
ATOM 1685 O O . ALA B 1 29 ? -18.641 33.375 1.837 1 41.81 29 ALA B O 1
ATOM 1686 N N . VAL B 1 30 ? -18.297 31.344 1.146 1 42.75 30 VAL B N 1
ATOM 1687 C CA . VAL B 1 30 ? -17.812 30.891 2.449 1 42.75 30 VAL B CA 1
ATOM 1688 C C . VAL B 1 30 ? -16.578 31.703 2.834 1 42.75 30 VAL B C 1
ATOM 1690 O O . VAL B 1 30 ? -15.578 31.703 2.105 1 42.75 30 VAL B O 1
ATOM 1693 N N . ASP B 1 31 ? -16.562 32.688 3.5 1 45.09 31 ASP B N 1
ATOM 1694 C CA . ASP B 1 31 ? -15.492 33.438 4.141 1 45.09 31 ASP B CA 1
ATOM 1695 C C . ASP B 1 31 ? -14.43 32.5 4.715 1 45.09 31 ASP B C 1
ATOM 1697 O O . ASP B 1 31 ? -14.656 31.875 5.746 1 45.09 31 ASP B O 1
ATOM 1701 N N . ASN B 1 32 ? -13.773 31.625 3.994 1 57.06 32 ASN B N 1
ATOM 1702 C CA . ASN B 1 32 ? -12.906 30.609 4.586 1 57.06 32 ASN B CA 1
ATOM 1703 C C . ASN B 1 32 ? -11.828 31.234 5.461 1 57.06 32 ASN B C 1
ATOM 1705 O O . ASN B 1 32 ? -10.797 31.688 4.953 1 57.06 32 ASN B O 1
ATOM 1709 N N . SER B 1 33 ? -12.203 31.75 6.695 1 76.94 33 SER B N 1
ATOM 1710 C CA . SER B 1 33 ? -11.43 32.375 7.762 1 76.94 33 SER B CA 1
ATOM 1711 C C . SER B 1 33 ? -10.164 31.578 8.062 1 76.94 33 SER B C 1
ATOM 1713 O O . SER B 1 33 ? -9.133 32.156 8.43 1 76.94 33 SER B O 1
ATOM 1715 N N . MET B 1 34 ? -10.031 30.375 7.66 1 84.31 34 MET B N 1
ATOM 1716 C CA . MET B 1 34 ? -8.898 29.547 8.055 1 84.31 34 MET B CA 1
ATOM 1717 C C . MET B 1 34 ? -7.652 29.906 7.246 1 84.31 34 MET B C 1
ATOM 1719 O O . MET B 1 34 ? -6.555 30 7.797 1 84.31 34 MET B O 1
ATOM 1723 N N . THR B 1 35 ? -7.797 30.188 6.031 1 91.06 35 THR B N 1
ATOM 1724 C CA . THR B 1 35 ? -6.652 30.422 5.156 1 91.06 35 THR B CA 1
ATOM 1725 C C . THR B 1 35 ? -6.492 31.906 4.855 1 91.06 35 THR B C 1
ATOM 1727 O O . THR B 1 35 ? -5.703 32.281 3.99 1 91.06 35 THR B O 1
ATOM 1730 N N . LYS B 1 36 ? -7.262 32.812 5.562 1 89.88 36 LYS B N 1
ATOM 1731 C CA . LYS B 1 36 ? -7.188 34.25 5.281 1 89.88 36 LYS B CA 1
ATOM 1732 C C . LYS B 1 36 ? -5.766 34.75 5.473 1 89.88 36 LYS B C 1
ATOM 1734 O O . LYS B 1 36 ? -5.129 34.469 6.488 1 89.88 36 LYS B O 1
ATOM 1739 N N . ASP B 1 37 ? -5.262 35.469 4.539 1 92.12 37 ASP B N 1
ATOM 1740 C CA . ASP B 1 37 ? -3.969 36.125 4.547 1 92.12 37 ASP B CA 1
ATOM 1741 C C . ASP B 1 37 ? -2.818 35.125 4.574 1 92.12 37 ASP B C 1
ATOM 1743 O O . ASP B 1 37 ? -1.74 35.438 5.09 1 92.12 37 ASP B O 1
ATOM 1747 N N . LEU B 1 38 ? -3.008 33.938 4.18 1 95.62 38 LEU B N 1
ATOM 1748 C CA . LEU B 1 38 ? -1.961 32.938 4.086 1 95.62 38 LEU B CA 1
ATOM 1749 C C . LEU B 1 38 ? -1.702 32.531 2.631 1 95.62 38 LEU B C 1
ATOM 1751 O O . LEU B 1 38 ? -2.633 32.5 1.823 1 95.62 38 LEU B O 1
ATOM 1755 N N . VAL B 1 39 ? -0.41 32.344 2.348 1 96.12 39 VAL B N 1
ATOM 1756 C CA . VAL B 1 39 ? 0.013 31.859 1.034 1 96.12 39 VAL B CA 1
ATOM 1757 C C . VAL B 1 39 ? 0.786 30.547 1.179 1 96.12 39 VAL B C 1
ATOM 1759 O O . VAL B 1 39 ? 1.479 30.344 2.176 1 96.12 39 VAL B O 1
ATOM 1762 N N . GLU B 1 40 ? 0.652 29.703 0.167 1 96.25 40 GLU B N 1
ATOM 1763 C CA . GLU B 1 40 ? 1.245 28.375 0.207 1 96.25 40 GLU B CA 1
ATOM 1764 C C . GLU B 1 40 ? 2.77 28.438 0.183 1 96.25 40 GLU B C 1
ATOM 1766 O O . GLU B 1 40 ? 3.348 29.188 -0.61 1 96.25 40 GLU B O 1
ATOM 1771 N N . VAL B 1 41 ? 3.361 27.672 1.081 1 97.19 41 VAL B N 1
ATOM 1772 C CA . VAL B 1 41 ? 4.805 27.469 1.072 1 97.19 41 VAL B CA 1
ATOM 1773 C C . VAL B 1 41 ? 5.156 26.328 0.118 1 97.19 41 VAL B C 1
ATOM 1775 O O . VAL B 1 41 ? 6.027 26.469 -0.743 1 97.19 41 VAL B O 1
ATOM 1778 N N . GLY B 1 42 ? 4.562 25.203 0.239 1 95.81 42 GLY B N 1
ATOM 1779 C CA . GLY B 1 42 ? 4.719 24 -0.571 1 95.81 42 GLY B CA 1
ATOM 1780 C C . GLY B 1 42 ? 3.664 22.953 -0.289 1 95.81 42 GLY B C 1
ATOM 1781 O O . GLY B 1 42 ? 2.797 23.141 0.565 1 95.81 42 GLY B O 1
ATOM 1782 N N . ARG B 1 43 ? 3.672 21.891 -1.1 1 95.94 43 ARG B N 1
ATOM 1783 C CA . ARG B 1 43 ? 2.773 20.75 -0.957 1 95.94 43 ARG B CA 1
ATOM 1784 C C . ARG B 1 43 ? 3.506 19.453 -1.229 1 95.94 43 ARG B C 1
ATOM 1786 O O . ARG B 1 43 ? 4.539 19.438 -1.9 1 95.94 43 ARG B O 1
ATOM 1793 N N . GLY B 1 44 ? 2.971 18.344 -0.579 1 90.38 44 GLY B N 1
ATOM 1794 C CA . GLY B 1 44 ? 3.533 17.016 -0.782 1 90.38 44 GLY B CA 1
ATOM 1795 C C . GLY B 1 44 ? 2.533 15.898 -0.54 1 90.38 44 GLY B C 1
ATOM 1796 O O . GLY B 1 44 ? 1.432 16.141 -0.043 1 90.38 44 GLY B O 1
ATOM 1797 N N . GLU B 1 45 ? 2.957 14.695 -0.981 1 86.19 45 GLU B N 1
ATOM 1798 C CA . GLU B 1 45 ? 2.115 13.516 -0.817 1 86.19 45 GLU B CA 1
ATOM 1799 C C . GLU B 1 45 ? 2.834 12.438 -0.013 1 86.19 45 GLU B C 1
ATOM 1801 O O . GLU B 1 45 ? 4.039 12.234 -0.17 1 86.19 45 GLU B O 1
ATOM 1806 N N . MET B 1 46 ? 2.031 11.883 0.994 1 79.19 46 MET B N 1
ATOM 1807 C CA . MET B 1 46 ? 2.502 10.711 1.722 1 79.19 46 MET B CA 1
ATOM 1808 C C . MET B 1 46 ? 1.994 9.422 1.072 1 79.19 46 MET B C 1
ATOM 1810 O O . MET B 1 46 ? 0.805 9.305 0.77 1 79.19 46 MET B O 1
ATOM 1814 N N . ASP B 1 47 ? 2.939 8.5 0.751 1 64.06 47 ASP B N 1
ATOM 1815 C CA . ASP B 1 47 ? 2.617 7.168 0.245 1 64.06 47 ASP B CA 1
ATOM 1816 C C . ASP B 1 47 ? 2.873 6.102 1.306 1 64.06 47 ASP B C 1
ATOM 1818 O O . ASP B 1 47 ? 3.822 6.207 2.084 1 64.06 47 ASP B O 1
ATOM 1822 N N . TRP B 1 48 ? 1.831 5.574 1.9 1 56.56 48 TRP B N 1
ATOM 1823 C CA . TRP B 1 48 ? 2.014 4.457 2.816 1 56.56 48 TRP B CA 1
ATOM 1824 C C . TRP B 1 48 ? 2.02 3.131 2.062 1 56.56 48 TRP B C 1
ATOM 1826 O O . TRP B 1 48 ? 1.256 2.947 1.113 1 56.56 48 TRP B O 1
ATOM 1836 N N . LEU B 1 49 ? 3.102 2.486 1.998 1 48.72 49 LEU B N 1
ATOM 1837 C CA . LEU B 1 49 ? 3.359 1.306 1.181 1 48.72 49 LEU B CA 1
ATOM 1838 C C . LEU B 1 49 ? 2.498 0.131 1.634 1 48.72 49 LEU B C 1
ATOM 1840 O O . LEU B 1 49 ? 1.89 -0.553 0.808 1 48.72 49 LEU B O 1
ATOM 1844 N N . TRP B 1 50 ? 2.146 -0.503 2.719 1 55.38 50 TRP B N 1
ATOM 1845 C CA . TRP B 1 50 ? 2.535 -1.906 2.824 1 55.38 50 TRP B CA 1
ATOM 1846 C C . TRP B 1 50 ? 1.309 -2.812 2.799 1 55.38 50 TRP B C 1
ATOM 1848 O O . TRP B 1 50 ? 0.38 -2.633 3.592 1 55.38 50 TRP B O 1
ATOM 1858 N N . PHE B 1 51 ? 0.701 -3.053 1.871 1 63 51 PHE B N 1
ATOM 1859 C CA . PHE B 1 51 ? -0.249 -4.145 2.047 1 63 51 PHE B CA 1
ATOM 1860 C C . PHE B 1 51 ? 0.288 -5.434 1.432 1 63 51 PHE B C 1
ATOM 1862 O O . PHE B 1 51 ? 1.053 -5.395 0.466 1 63 51 PHE B O 1
ATOM 1869 N N . ASN B 1 52 ? 0.075 -6.508 2.285 1 75.06 52 ASN B N 1
ATOM 1870 C CA . ASN B 1 52 ? 0.297 -7.836 1.727 1 75.06 52 ASN B CA 1
ATOM 1871 C C . ASN B 1 52 ? -0.82 -8.234 0.765 1 75.06 52 ASN B C 1
ATOM 1873 O O . ASN B 1 52 ? -2 -8.062 1.075 1 75.06 52 ASN B O 1
ATOM 1877 N N . LEU B 1 53 ? -0.384 -8.539 -0.408 1 84.38 53 LEU B N 1
ATOM 1878 C CA . LEU B 1 53 ? -1.356 -8.852 -1.45 1 84.38 53 LEU B CA 1
ATOM 1879 C C . LEU B 1 53 ? -1.767 -10.32 -1.392 1 84.38 53 LEU B C 1
ATOM 1881 O O . LEU B 1 53 ? -2.959 -10.633 -1.394 1 84.38 53 LEU B O 1
ATOM 1885 N N . TYR B 1 54 ? -0.865 -11.195 -1.276 1 92.69 54 TYR B N 1
ATOM 1886 C CA . TYR B 1 54 ? -1.174 -12.617 -1.261 1 92.69 54 TYR B CA 1
ATOM 1887 C C . TYR B 1 54 ? 0.003 -13.43 -0.726 1 92.69 54 TYR B C 1
ATOM 1889 O O . TYR B 1 54 ? 1.131 -12.93 -0.671 1 92.69 54 TYR B O 1
ATOM 1897 N N . LYS B 1 55 ? -0.373 -14.688 -0.276 1 95 55 LYS B N 1
ATOM 1898 C CA . LYS B 1 55 ? 0.581 -15.773 -0.068 1 95 55 LYS B CA 1
ATOM 1899 C C . LYS B 1 55 ? 0.48 -16.812 -1.18 1 95 55 LYS B C 1
ATOM 1901 O O . LYS B 1 55 ? -0.621 -17.188 -1.594 1 95 55 LYS B O 1
ATOM 1906 N N . ALA B 1 56 ? 1.674 -17.156 -1.662 1 97.38 56 ALA B N 1
ATOM 1907 C CA . ALA B 1 56 ? 1.699 -18.188 -2.688 1 97.38 56 ALA B CA 1
ATOM 1908 C C . ALA B 1 56 ? 2.523 -19.391 -2.232 1 97.38 56 ALA B C 1
ATOM 1910 O O . ALA B 1 56 ? 3.475 -19.25 -1.461 1 97.38 56 ALA B O 1
ATOM 1911 N N . ARG B 1 57 ? 2.162 -20.531 -2.713 1 97.88 57 ARG B N 1
ATOM 1912 C CA . ARG B 1 57 ? 3 -21.703 -2.549 1 97.88 57 ARG B CA 1
ATOM 1913 C C . ARG B 1 57 ? 3.098 -22.5 -3.854 1 97.88 57 ARG B C 1
ATOM 1915 O O . ARG B 1 57 ? 2.133 -22.562 -4.617 1 97.88 57 ARG B O 1
ATOM 1922 N N . LEU B 1 58 ? 4.258 -23.016 -4.07 1 98.56 58 LEU B N 1
ATOM 1923 C CA . LEU B 1 58 ? 4.531 -23.906 -5.191 1 98.56 58 LEU B CA 1
ATOM 1924 C C . LEU B 1 58 ? 4.645 -25.359 -4.719 1 98.56 58 LEU B C 1
ATOM 1926 O O . LEU B 1 58 ? 5.305 -25.641 -3.713 1 98.56 58 LEU B O 1
ATOM 1930 N N . MET B 1 59 ? 3.947 -26.297 -5.449 1 98.56 59 MET B N 1
ATOM 1931 C CA . MET B 1 59 ? 3.979 -27.703 -5.074 1 98.56 59 MET B CA 1
ATOM 1932 C C . MET B 1 59 ? 4.316 -28.578 -6.281 1 98.56 59 MET B C 1
ATOM 1934 O O . MET B 1 59 ? 3.889 -28.297 -7.398 1 98.56 59 MET B O 1
ATOM 1938 N N . THR B 1 60 ? 5.102 -29.625 -6.043 1 98.19 60 THR B N 1
ATOM 1939 C CA . THR B 1 60 ? 5.469 -30.656 -7.008 1 98.19 60 THR B CA 1
ATOM 1940 C C . THR B 1 60 ? 5.453 -32.031 -6.359 1 98.19 60 THR B C 1
ATOM 1942 O O . THR B 1 60 ? 5.387 -32.156 -5.133 1 98.19 60 THR B O 1
ATOM 1945 N N . PRO B 1 61 ? 5.559 -33.062 -7.184 1 97.69 61 PRO B N 1
ATOM 1946 C CA . PRO B 1 61 ? 5.562 -34.406 -6.609 1 97.69 61 PRO B CA 1
ATOM 1947 C C . PRO B 1 61 ? 6.777 -34.656 -5.719 1 97.69 61 PRO B C 1
ATOM 1949 O O . PRO B 1 61 ? 6.688 -35.406 -4.75 1 97.69 61 PRO B O 1
ATOM 1952 N N . THR B 1 62 ? 7.875 -34 -5.941 1 97.56 62 THR B N 1
ATOM 1953 C CA . THR B 1 62 ? 9.125 -34.312 -5.262 1 97.56 62 THR B CA 1
ATOM 1954 C C . THR B 1 62 ? 9.477 -33.25 -4.242 1 97.56 62 THR B C 1
ATOM 1956 O O . THR B 1 62 ? 10.414 -33.406 -3.457 1 97.56 62 THR B O 1
ATOM 1959 N N . GLY B 1 63 ? 8.812 -32.094 -4.305 1 97.75 63 GLY B N 1
ATOM 1960 C CA . GLY B 1 63 ? 9.211 -30.938 -3.492 1 97.75 63 GLY B CA 1
ATOM 1961 C C . GLY B 1 63 ? 10.359 -30.156 -4.094 1 97.75 63 GLY B C 1
ATOM 1962 O O . GLY B 1 63 ? 10.992 -29.344 -3.412 1 97.75 63 GLY B O 1
ATOM 1963 N N . GLN B 1 64 ? 10.633 -30.484 -5.328 1 97.31 64 GLN B N 1
ATOM 1964 C CA . GLN B 1 64 ? 11.641 -29.766 -6.105 1 97.31 64 GLN B CA 1
ATOM 1965 C C . GLN B 1 64 ? 11.078 -29.344 -7.461 1 97.31 64 GLN B C 1
ATOM 1967 O O . GLN B 1 64 ? 10.375 -30.109 -8.117 1 97.31 64 GLN B O 1
ATOM 1972 N N . TYR B 1 65 ? 11.375 -28.094 -7.746 1 97.31 65 TYR B N 1
ATOM 1973 C CA . TYR B 1 65 ? 10.914 -27.578 -9.031 1 97.31 65 TYR B CA 1
ATOM 1974 C C . TYR B 1 65 ? 11.953 -27.828 -10.117 1 97.31 65 TYR B C 1
ATOM 1976 O O . TYR B 1 65 ? 13.133 -27.516 -9.938 1 97.31 65 TYR B O 1
ATOM 1984 N N . GLN B 1 66 ? 11.5 -28.391 -11.148 1 94.81 66 GLN B N 1
ATOM 1985 C CA . GLN B 1 66 ? 12.266 -28.516 -12.383 1 94.81 66 GLN B CA 1
ATOM 1986 C C . GLN B 1 66 ? 11.406 -28.188 -13.602 1 94.81 66 GLN B C 1
ATOM 1988 O O . GLN B 1 66 ? 10.289 -28.688 -13.742 1 94.81 66 GLN B O 1
ATOM 1993 N N . GLN B 1 67 ? 12.008 -27.266 -14.406 1 91.75 67 GLN B N 1
ATOM 1994 C CA . GLN B 1 67 ? 11.281 -26.953 -15.633 1 91.75 67 GLN B CA 1
ATOM 1995 C C . GLN B 1 67 ? 11.039 -28.203 -16.469 1 91.75 67 GLN B C 1
ATOM 1997 O O . GLN B 1 67 ? 11.93 -29.031 -16.641 1 91.75 67 GLN B O 1
ATOM 2002 N N . GLY B 1 68 ? 9.797 -28.375 -16.922 1 92.81 68 GLY B N 1
ATOM 2003 C CA . GLY B 1 68 ? 9.469 -29.5 -17.781 1 92.81 68 GLY B CA 1
ATOM 2004 C C . GLY B 1 68 ? 8.961 -30.703 -17.016 1 92.81 68 GLY B C 1
ATOM 2005 O O . GLY B 1 68 ? 8.586 -31.703 -17.609 1 92.81 68 GLY B O 1
ATOM 2006 N N . GLU B 1 69 ? 9.039 -30.672 -15.773 1 95.38 69 GLU B N 1
ATOM 2007 C CA . GLU B 1 69 ? 8.477 -31.75 -14.961 1 95.38 69 GLU B CA 1
ATOM 2008 C C . GLU B 1 69 ? 7.078 -31.391 -14.461 1 95.38 69 GLU B C 1
ATOM 2010 O O . GLU B 1 69 ? 6.828 -30.25 -14.07 1 95.38 69 GLU B O 1
ATOM 2015 N N . TYR B 1 70 ? 6.254 -32.375 -14.5 1 96.25 70 TYR B N 1
ATOM 2016 C CA . TYR B 1 70 ? 4.852 -32.188 -14.141 1 96.25 70 TYR B CA 1
ATOM 2017 C C . TYR B 1 70 ? 4.367 -33.312 -13.227 1 96.25 70 TYR B C 1
ATOM 2019 O O . TYR B 1 70 ? 4.949 -34.406 -13.195 1 96.25 70 TYR B O 1
ATOM 2027 N N . PRO B 1 71 ? 3.295 -33.094 -12.516 1 97.56 71 PRO B N 1
ATOM 2028 C CA . PRO B 1 71 ? 2.506 -31.859 -12.398 1 97.56 71 PRO B CA 1
ATOM 2029 C C . PRO B 1 71 ? 3.176 -30.812 -11.508 1 97.56 71 PRO B C 1
ATOM 2031 O O . PRO B 1 71 ? 4.082 -31.141 -10.742 1 97.56 71 PRO B O 1
ATOM 2034 N N . GLN B 1 72 ? 2.84 -29.469 -11.742 1 98 72 GLN B N 1
ATOM 2035 C CA . GLN B 1 72 ? 3.189 -28.328 -10.906 1 98 72 GLN B CA 1
ATOM 2036 C C . GLN B 1 72 ? 1.944 -27.562 -10.477 1 98 72 GLN B C 1
ATOM 2038 O O . GLN B 1 72 ? 1.044 -27.328 -11.289 1 98 72 GLN B O 1
ATOM 2043 N N . LEU B 1 73 ? 1.875 -27.203 -9.195 1 98.62 73 LEU B N 1
ATOM 2044 C CA . LEU B 1 73 ? 0.734 -26.453 -8.688 1 98.62 73 LEU B CA 1
ATOM 2045 C C . LEU B 1 73 ? 1.188 -25.156 -8.023 1 98.62 73 LEU B C 1
ATOM 2047 O O . LEU B 1 73 ? 2.043 -25.172 -7.137 1 98.62 73 LEU B O 1
ATOM 2051 N N . LEU B 1 74 ? 0.74 -24.047 -8.523 1 98.62 74 LEU B N 1
ATOM 2052 C CA . LEU B 1 74 ? 0.829 -22.75 -7.848 1 98.62 74 LEU B CA 1
ATOM 2053 C C . LEU B 1 74 ? -0.485 -22.406 -7.152 1 98.62 74 LEU B C 1
ATOM 2055 O O . LEU B 1 74 ? -1.527 -22.312 -7.805 1 98.62 74 LEU B O 1
ATOM 2059 N N . ASP B 1 75 ? -0.433 -22.281 -5.859 1 98.44 75 ASP B N 1
ATOM 2060 C CA . ASP B 1 75 ? -1.604 -21.922 -5.066 1 98.44 75 ASP B CA 1
ATOM 2061 C C . ASP B 1 75 ? -1.456 -20.531 -4.469 1 98.44 75 ASP B C 1
ATOM 2063 O O . ASP B 1 75 ? -0.518 -20.266 -3.715 1 98.44 75 ASP B O 1
ATOM 2067 N N . ILE B 1 76 ? -2.369 -19.609 -4.734 1 98 76 ILE B N 1
ATOM 2068 C CA . ILE B 1 76 ? -2.326 -18.234 -4.281 1 98 76 ILE B CA 1
ATOM 2069 C C . ILE B 1 76 ? -3.506 -17.953 -3.35 1 98 76 ILE B C 1
ATOM 2071 O O . ILE B 1 76 ? -4.664 -18.062 -3.756 1 98 76 ILE B O 1
ATOM 2075 N N . GLU B 1 77 ? -3.16 -17.609 -2.184 1 96.75 77 GLU B N 1
ATOM 2076 C CA . GLU B 1 77 ? -4.141 -17.141 -1.208 1 96.75 77 GLU B CA 1
ATOM 2077 C C . GLU B 1 77 ? -4.152 -15.625 -1.12 1 96.75 77 GLU B C 1
ATOM 2079 O O . GLU B 1 77 ? -3.146 -15.008 -0.758 1 96.75 77 GLU B O 1
ATOM 2084 N N . TYR B 1 78 ? -5.312 -15.039 -1.284 1 94.75 78 TYR B N 1
ATOM 2085 C CA . TYR B 1 78 ? -5.387 -13.578 -1.319 1 94.75 78 TYR B CA 1
ATOM 2086 C C . TYR B 1 78 ? -5.719 -13.016 0.058 1 94.75 78 TYR B C 1
ATOM 2088 O O . TYR B 1 78 ? -6.566 -13.562 0.769 1 94.75 78 TYR B O 1
ATOM 2096 N N . TYR B 1 79 ? -5.035 -11.836 0.3 1 89.62 79 TYR B N 1
ATOM 2097 C CA . TYR B 1 79 ? -5.199 -11.188 1.598 1 89.62 79 TYR B CA 1
ATOM 2098 C C . TYR B 1 79 ? -6.137 -9.992 1.497 1 89.62 79 TYR B C 1
ATOM 2100 O O . TYR B 1 79 ? -6.23 -9.188 2.428 1 89.62 79 TYR B O 1
ATOM 2108 N N . ARG B 1 80 ? -6.762 -9.789 0.347 1 84.94 80 ARG B N 1
ATOM 2109 C CA . ARG B 1 80 ? -7.68 -8.672 0.156 1 84.94 80 ARG B CA 1
ATOM 2110 C C . ARG B 1 80 ? -8.609 -8.914 -1.031 1 84.94 80 ARG B C 1
ATOM 2112 O O . ARG B 1 80 ? -8.367 -9.82 -1.835 1 84.94 80 ARG B O 1
ATOM 2119 N N . ASP B 1 81 ? -9.68 -8.156 -1.042 1 87.94 81 ASP B N 1
ATOM 2120 C CA . ASP B 1 81 ? -10.555 -8.188 -2.209 1 87.94 81 ASP B CA 1
ATOM 2121 C C . ASP B 1 81 ? -9.875 -7.566 -3.426 1 87.94 81 ASP B C 1
ATOM 2123 O O . ASP B 1 81 ? -9.289 -6.488 -3.332 1 87.94 81 ASP B O 1
ATOM 2127 N N . ILE B 1 82 ? -9.883 -8.258 -4.5 1 89 82 ILE B N 1
ATOM 2128 C CA . ILE B 1 82 ? -9.359 -7.742 -5.758 1 89 82 ILE B CA 1
ATOM 2129 C C . ILE B 1 82 ? -10.312 -8.094 -6.898 1 89 82 ILE B C 1
ATOM 2131 O O . ILE B 1 82 ? -10.672 -9.258 -7.078 1 89 82 ILE B O 1
ATOM 2135 N N . ASP B 1 83 ? -10.727 -7.105 -7.645 1 92 83 ASP B N 1
ATOM 2136 C CA . ASP B 1 83 ? -11.547 -7.344 -8.828 1 92 83 ASP B CA 1
ATOM 2137 C C . ASP B 1 83 ? -10.758 -8.094 -9.898 1 92 83 ASP B C 1
ATOM 2139 O O . ASP B 1 83 ? -9.57 -7.824 -10.109 1 92 83 ASP B O 1
ATOM 2143 N N . ALA B 1 84 ? -11.539 -8.906 -10.68 1 96.06 84 ALA B N 1
ATOM 2144 C CA . ALA B 1 84 ? -10.914 -9.656 -11.766 1 96.06 84 ALA B CA 1
ATOM 2145 C C . ALA B 1 84 ? -10.219 -8.711 -12.742 1 96.06 84 ALA B C 1
ATOM 2147 O O . ALA B 1 84 ? -9.141 -9.031 -13.258 1 96.06 84 ALA B O 1
ATOM 2148 N N . ALA B 1 85 ? -10.781 -7.586 -12.984 1 94.31 85 ALA B N 1
ATOM 2149 C CA . ALA B 1 85 ? -10.203 -6.621 -13.914 1 94.31 85 ALA B CA 1
ATOM 2150 C C . ALA B 1 85 ? -8.828 -6.164 -13.445 1 94.31 85 ALA B C 1
ATOM 2152 O O . ALA B 1 85 ? -7.902 -6.02 -14.25 1 94.31 85 ALA B O 1
ATOM 2153 N N . ASP B 1 86 ? -8.664 -5.961 -12.117 1 90.69 86 ASP B N 1
ATOM 2154 C CA . ASP B 1 86 ? -7.379 -5.547 -11.562 1 90.69 86 ASP B CA 1
ATOM 2155 C C . ASP B 1 86 ? -6.352 -6.672 -11.664 1 90.69 86 ASP B C 1
ATOM 2157 O O . ASP B 1 86 ? -5.18 -6.418 -11.953 1 90.69 86 ASP B O 1
ATOM 2161 N N . LEU B 1 87 ? -6.766 -7.879 -11.453 1 95.62 87 LEU B N 1
ATOM 2162 C CA . LEU B 1 87 ? -5.879 -9.031 -11.602 1 95.62 87 LEU B CA 1
ATOM 2163 C C . LEU B 1 87 ? -5.395 -9.164 -13.039 1 95.62 87 LEU B C 1
ATOM 2165 O O . LEU B 1 87 ? -4.219 -9.438 -13.281 1 95.62 87 LEU B O 1
ATOM 2169 N N . LEU B 1 88 ? -6.344 -8.969 -13.984 1 97.06 88 LEU B N 1
ATOM 2170 C CA . LEU B 1 88 ? -5.992 -9.047 -15.398 1 97.06 88 LEU B CA 1
ATOM 2171 C C . LEU B 1 88 ? -4.973 -7.969 -15.758 1 97.06 88 LEU B C 1
ATOM 2173 O O . LEU B 1 88 ? -4.008 -8.242 -16.469 1 97.06 88 LEU B O 1
ATOM 2177 N N . GLU B 1 89 ? -5.164 -6.82 -15.219 1 94.62 89 GLU B N 1
ATOM 2178 C CA . GLU B 1 89 ? -4.242 -5.719 -15.492 1 94.62 89 GLU B CA 1
ATOM 2179 C C . GLU B 1 89 ? -2.846 -6.023 -14.953 1 94.62 89 GLU B C 1
ATOM 2181 O O . GLU B 1 89 ? -1.851 -5.848 -15.664 1 94.62 89 GLU B O 1
ATOM 2186 N N . ALA B 1 90 ? -2.766 -6.469 -13.703 1 92.81 90 ALA B N 1
ATOM 2187 C CA . ALA B 1 90 ? -1.479 -6.824 -13.109 1 92.81 90 ALA B CA 1
ATOM 2188 C C . ALA B 1 90 ? -0.809 -7.953 -13.883 1 92.81 90 ALA B C 1
ATOM 2190 O O . ALA B 1 90 ? 0.408 -7.941 -14.086 1 92.81 90 ALA B O 1
ATOM 2191 N N . THR B 1 91 ? -1.581 -8.93 -14.398 1 97.5 91 THR B N 1
ATOM 2192 C CA . THR B 1 91 ? -1.071 -10.055 -15.172 1 97.5 91 THR B CA 1
ATOM 2193 C C . THR B 1 91 ? -0.495 -9.578 -16.5 1 97.5 91 THR B C 1
ATOM 2195 O O . THR B 1 91 ? 0.609 -9.969 -16.891 1 97.5 91 THR B O 1
ATOM 2198 N N . ALA B 1 92 ? -1.19 -8.688 -17.141 1 97.38 92 ALA B N 1
ATOM 2199 C CA . ALA B 1 92 ? -0.714 -8.117 -18.391 1 97.38 92 ALA B CA 1
ATOM 2200 C C . ALA B 1 92 ? 0.619 -7.398 -18.203 1 97.38 92 ALA B C 1
ATOM 2202 O O . ALA B 1 92 ? 1.541 -7.559 -19 1 97.38 92 ALA B O 1
ATOM 2203 N N . GLU B 1 93 ? 0.681 -6.648 -17.141 1 95.62 93 GLU B N 1
ATOM 2204 C CA . GLU B 1 93 ? 1.912 -5.922 -16.828 1 95.62 93 GLU B CA 1
ATOM 2205 C C . GLU B 1 93 ? 3.086 -6.879 -16.641 1 95.62 93 GLU B C 1
ATOM 2207 O O . GLU B 1 93 ? 4.188 -6.621 -17.141 1 95.62 93 GLU B O 1
ATOM 2212 N N . GLN B 1 94 ? 2.842 -7.98 -15.898 1 97.56 94 GLN B N 1
ATOM 2213 C CA . GLN B 1 94 ? 3.906 -8.953 -15.664 1 97.56 94 GLN B CA 1
ATOM 2214 C C . GLN B 1 94 ? 4.324 -9.625 -16.969 1 97.56 94 GLN B C 1
ATOM 2216 O O . GLN B 1 94 ? 5.512 -9.875 -17.188 1 97.56 94 GLN B O 1
ATOM 2221 N N . TRP B 1 95 ? 3.402 -9.945 -17.875 1 98.56 95 TRP B N 1
ATOM 2222 C CA . TRP B 1 95 ? 3.744 -10.57 -19.156 1 98.56 95 TRP B CA 1
ATOM 2223 C C . TRP B 1 95 ? 4.52 -9.594 -20.047 1 98.56 95 TRP B C 1
ATOM 2225 O O . TRP B 1 95 ? 5.469 -9.992 -20.719 1 98.56 95 TRP B O 1
ATOM 2235 N N . ARG B 1 96 ? 4.164 -8.352 -20.031 1 97.88 96 ARG B N 1
ATOM 2236 C CA . ARG B 1 96 ? 4.926 -7.352 -20.781 1 97.88 96 ARG B CA 1
ATOM 2237 C C . ARG B 1 96 ? 6.344 -7.23 -20.234 1 97.88 96 ARG B C 1
ATOM 2239 O O . ARG B 1 96 ? 7.305 -7.148 -21.016 1 97.88 96 ARG B O 1
ATOM 2246 N N . HIS B 1 97 ? 6.395 -7.238 -18.938 1 97.25 97 HIS B N 1
ATOM 2247 C CA . HIS B 1 97 ? 7.719 -7.207 -18.312 1 97.25 97 HIS B CA 1
ATOM 2248 C C . HIS B 1 97 ? 8.578 -8.367 -18.812 1 97.25 97 HIS B C 1
ATOM 2250 O O . HIS B 1 97 ? 9.773 -8.195 -19.062 1 97.25 97 HIS B O 1
ATOM 2256 N N . LEU B 1 98 ? 7.969 -9.531 -18.938 1 98.38 98 LEU B N 1
ATOM 2257 C CA . LEU B 1 98 ? 8.68 -10.742 -19.328 1 98.38 98 LEU B CA 1
ATOM 2258 C C . LEU B 1 98 ? 8.984 -10.734 -20.828 1 98.38 98 LEU B C 1
ATOM 2260 O O . LEU B 1 98 ? 9.703 -11.602 -21.328 1 98.38 98 LEU B O 1
ATOM 2264 N N . GLY B 1 99 ? 8.359 -9.82 -21.531 1 98.19 99 GLY B N 1
ATOM 2265 C CA . GLY B 1 99 ? 8.711 -9.617 -22.922 1 98.19 99 GLY B CA 1
ATOM 2266 C C . GLY B 1 99 ? 7.785 -10.344 -23.875 1 98.19 99 GLY B C 1
ATOM 2267 O O . GLY B 1 99 ? 8.102 -10.5 -25.062 1 98.19 99 GLY B O 1
ATOM 2268 N N . TYR B 1 100 ? 6.648 -10.82 -23.469 1 98.5 100 TYR B N 1
ATOM 2269 C CA . TYR B 1 100 ? 5.707 -11.492 -24.359 1 98.5 100 TYR B CA 1
ATOM 2270 C C . TYR B 1 100 ? 5.059 -10.492 -25.312 1 98.5 100 TYR B C 1
ATOM 2272 O O . TYR B 1 100 ? 4.898 -9.32 -24.984 1 98.5 100 TYR B O 1
ATOM 2280 N N . ALA B 1 101 ? 4.66 -10.969 -26.469 1 98.19 101 ALA B N 1
ATOM 2281 C CA . ALA B 1 101 ? 4.059 -10.117 -27.5 1 98.19 101 ALA B CA 1
ATOM 2282 C C . ALA B 1 101 ? 2.65 -9.68 -27.094 1 98.19 101 ALA B C 1
ATOM 2284 O O . ALA B 1 101 ? 1.887 -10.469 -26.531 1 98.19 101 ALA B O 1
ATOM 2285 N N . ASP B 1 102 ? 2.309 -8.461 -27.469 1 97.81 102 ASP B N 1
ATOM 2286 C CA . ASP B 1 102 ? 1.002 -7.906 -27.125 1 97.81 102 ASP B CA 1
ATOM 2287 C C . ASP B 1 102 ? -0.124 -8.766 -27.688 1 97.81 102 ASP B C 1
ATOM 2289 O O . ASP B 1 102 ? -1.187 -8.891 -27.078 1 97.81 102 ASP B O 1
ATOM 2293 N N . SER B 1 103 ? 0.124 -9.289 -28.844 1 98.06 103 SER B N 1
ATOM 2294 C CA . SER B 1 103 ? -0.9 -10.133 -29.438 1 98.06 103 SER B CA 1
ATOM 2295 C C . SER B 1 103 ? -1.175 -11.367 -28.578 1 98.06 103 SER B C 1
ATOM 2297 O O . SER B 1 103 ? -2.332 -11.719 -28.344 1 98.06 103 SER B O 1
ATOM 2299 N N . ASP B 1 104 ? -0.127 -12.039 -28.125 1 98.44 104 ASP B N 1
ATOM 2300 C CA . ASP B 1 104 ? -0.286 -13.195 -27.25 1 98.44 104 ASP B CA 1
ATOM 2301 C C . ASP B 1 104 ? -0.969 -12.797 -25.938 1 98.44 104 ASP B C 1
ATOM 2303 O O . ASP B 1 104 ? -1.903 -13.461 -25.484 1 98.44 104 ASP B O 1
ATOM 2307 N N . ILE B 1 105 ? -0.535 -11.664 -25.453 1 98.75 105 ILE B N 1
ATOM 2308 C CA . ILE B 1 105 ? -1.078 -11.18 -24.188 1 98.75 105 ILE B CA 1
ATOM 2309 C C . ILE B 1 105 ? -2.578 -10.938 -24.344 1 98.75 105 ILE B C 1
ATOM 2311 O O . ILE B 1 105 ? -3.365 -11.344 -23.484 1 98.75 105 ILE B O 1
ATOM 2315 N N . GLY B 1 106 ? -2.922 -10.25 -25.359 1 98.44 106 GLY B N 1
ATOM 2316 C CA . GLY B 1 106 ? -4.336 -10.016 -25.594 1 98.44 106 GLY B CA 1
ATOM 2317 C C . GLY B 1 106 ? -5.152 -11.289 -25.641 1 98.44 106 GLY B C 1
ATOM 2318 O O . GLY B 1 106 ? -6.227 -11.367 -25.047 1 98.44 106 GLY B O 1
ATOM 2319 N N . ASN B 1 107 ? -4.676 -12.305 -26.375 1 98.31 107 ASN B N 1
ATOM 2320 C CA . ASN B 1 107 ? -5.359 -13.594 -26.484 1 98.31 107 ASN B CA 1
ATOM 2321 C C . ASN B 1 107 ? -5.488 -14.266 -25.125 1 98.31 107 ASN B C 1
ATOM 2323 O O . ASN B 1 107 ? -6.555 -14.781 -24.781 1 98.31 107 ASN B O 1
ATOM 2327 N N . TRP B 1 108 ? -4.445 -14.211 -24.391 1 98.62 108 TRP B N 1
ATOM 2328 C CA . TRP B 1 108 ? -4.434 -14.875 -23.094 1 98.62 108 TRP B CA 1
ATOM 2329 C C . TRP B 1 108 ? -5.352 -14.156 -22.109 1 98.62 108 TRP B C 1
ATOM 2331 O O . TRP B 1 108 ? -6.027 -14.797 -21.297 1 98.62 108 TRP B O 1
ATOM 2341 N N . LEU B 1 109 ? -5.359 -12.805 -22.203 1 98.62 109 LEU B N 1
ATOM 2342 C CA . LEU B 1 109 ? -6.246 -12.047 -21.328 1 98.62 109 LEU B CA 1
ATOM 2343 C C . LEU B 1 109 ? -7.707 -12.352 -21.641 1 98.62 109 LEU B C 1
ATOM 2345 O O . LEU B 1 109 ? -8.539 -12.43 -20.734 1 98.62 109 LEU B O 1
ATOM 2349 N N . ASN B 1 110 ? -8.016 -12.508 -22.875 1 97.94 110 ASN B N 1
ATOM 2350 C CA . ASN B 1 110 ? -9.375 -12.883 -23.266 1 97.94 110 ASN B CA 1
ATOM 2351 C C . ASN B 1 110 ? -9.773 -14.234 -22.688 1 97.94 110 ASN B C 1
ATOM 2353 O O . ASN B 1 110 ? -10.906 -14.414 -22.234 1 97.94 110 ASN B O 1
ATOM 2357 N N . LEU B 1 111 ? -8.914 -15.133 -22.734 1 97.75 111 LEU B N 1
ATOM 2358 C CA . LEU B 1 111 ? -9.141 -16.453 -22.141 1 97.75 111 LEU B CA 1
ATOM 2359 C C . LEU B 1 111 ? -9.422 -16.328 -20.641 1 97.75 111 LEU B C 1
ATOM 2361 O O . LEU B 1 111 ? -10.398 -16.875 -20.141 1 97.75 111 LEU B O 1
ATOM 2365 N N . LEU B 1 112 ? -8.578 -15.5 -19.922 1 98.56 112 LEU B N 1
ATOM 2366 C CA . LEU B 1 112 ? -8.664 -15.383 -18.469 1 98.56 112 LEU B CA 1
ATOM 2367 C C . LEU B 1 112 ? -9.945 -14.656 -18.062 1 98.56 112 LEU B C 1
ATOM 2369 O O . LEU B 1 112 ? -10.531 -14.953 -17.016 1 98.56 112 LEU B O 1
ATOM 2373 N N . LYS B 1 113 ? -10.336 -13.711 -18.844 1 97.44 113 LYS B N 1
ATOM 2374 C CA . LYS B 1 113 ? -11.562 -12.961 -18.594 1 97.44 113 LYS B CA 1
ATOM 2375 C C . LYS B 1 113 ? -12.766 -13.898 -18.469 1 97.44 113 LYS B C 1
ATOM 2377 O O . LYS B 1 113 ? -13.672 -13.648 -17.672 1 97.44 113 LYS B O 1
ATOM 2382 N N . GLY B 1 114 ? -12.734 -14.992 -19.156 1 95.44 114 GLY B N 1
ATOM 2383 C CA . GLY B 1 114 ? -13.828 -15.953 -19.141 1 95.44 114 GLY B CA 1
ATOM 2384 C C . GLY B 1 114 ? -13.703 -16.969 -18.016 1 95.44 114 GLY B C 1
ATOM 2385 O O . GLY B 1 114 ? -14.617 -17.766 -17.812 1 95.44 114 GLY B O 1
ATOM 2386 N N . ILE B 1 115 ? -12.664 -16.891 -17.312 1 96.94 115 ILE B N 1
ATOM 2387 C CA . ILE B 1 115 ? -12.391 -17.953 -16.344 1 96.94 115 ILE B CA 1
ATOM 2388 C C . ILE B 1 115 ? -12.328 -17.375 -14.938 1 96.94 115 ILE B C 1
ATOM 2390 O O . ILE B 1 115 ? -12.867 -17.953 -13.992 1 96.94 115 ILE B O 1
ATOM 2394 N N . TRP B 1 116 ? -11.719 -16.141 -14.766 1 97.75 116 TRP B N 1
ATOM 2395 C CA . TRP B 1 116 ? -11.328 -15.648 -13.445 1 97.75 116 TRP B CA 1
ATOM 2396 C C . TRP B 1 116 ? -12.492 -14.93 -12.766 1 97.75 116 TRP B C 1
ATOM 2398 O O . TRP B 1 116 ? -13.164 -14.102 -13.383 1 97.75 116 TRP B O 1
ATOM 2408 N N . PRO B 1 117 ? -12.68 -15.172 -11.523 1 97 117 PRO B N 1
ATOM 2409 C CA . PRO B 1 117 ? -13.602 -14.406 -10.688 1 97 117 PRO B CA 1
ATOM 2410 C C . PRO B 1 117 ? -12.922 -13.234 -9.984 1 97 117 PRO B C 1
ATOM 2412 O O . PRO B 1 117 ? -11.695 -13.117 -10.016 1 97 117 PRO B O 1
ATOM 2415 N N . ASN B 1 118 ? -13.797 -12.383 -9.422 1 97.31 118 ASN B N 1
ATOM 2416 C CA . ASN B 1 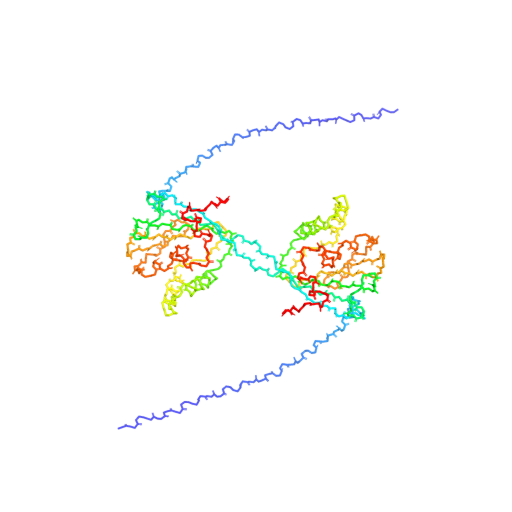118 ? -13.258 -11.562 -8.344 1 97.31 118 ASN B CA 1
ATOM 2417 C C . ASN B 1 118 ? -12.758 -12.422 -7.18 1 97.31 118 ASN B C 1
ATOM 2419 O O . ASN B 1 118 ? -13.281 -13.508 -6.941 1 97.31 118 ASN B O 1
ATOM 2423 N N . VAL B 1 119 ? -11.719 -11.922 -6.52 1 97.12 119 VAL B N 1
ATOM 2424 C CA . VAL B 1 119 ? -11.258 -12.633 -5.332 1 97.12 119 VAL B CA 1
ATOM 2425 C C . VAL B 1 119 ? -11.477 -11.773 -4.094 1 97.12 119 VAL B C 1
ATOM 2427 O O . VAL B 1 119 ? -11.516 -10.539 -4.184 1 97.12 119 VAL B O 1
ATOM 2430 N N . ALA B 1 120 ? -11.688 -12.469 -2.982 1 94.69 120 ALA B N 1
ATOM 2431 C CA . ALA B 1 120 ? -11.867 -11.828 -1.681 1 94.69 120 ALA B CA 1
ATOM 2432 C C . ALA B 1 120 ? -10.836 -12.336 -0.677 1 94.69 120 ALA B C 1
ATOM 2434 O O . ALA B 1 120 ? -10.078 -13.266 -0.971 1 94.69 120 ALA B O 1
ATOM 2435 N N . LEU B 1 121 ? -10.789 -11.68 0.391 1 92.31 121 LEU B N 1
ATOM 2436 C CA . LEU B 1 121 ? -9.938 -12.125 1.489 1 92.31 121 LEU B CA 1
ATOM 2437 C C . LEU B 1 121 ? -10.125 -13.617 1.755 1 92.31 121 LEU B C 1
ATOM 2439 O O . LEU B 1 121 ? -11.258 -14.078 1.938 1 92.31 121 LEU B O 1
ATOM 2443 N N . GLY B 1 122 ? -9.023 -14.359 1.735 1 96.06 122 GLY B N 1
ATOM 2444 C CA . GLY B 1 122 ? -9.055 -15.781 2.062 1 96.06 122 GLY B CA 1
ATOM 2445 C C . GLY B 1 122 ? -9.258 -16.672 0.849 1 96.06 122 GLY B C 1
ATOM 2446 O O . GLY B 1 122 ? -9.023 -17.875 0.915 1 96.06 122 GLY B O 1
ATOM 2447 N N . ASP B 1 123 ? -9.727 -16.031 -0.255 1 98 123 ASP B N 1
ATOM 2448 C CA . ASP B 1 123 ? -9.922 -16.828 -1.467 1 98 123 ASP B CA 1
ATOM 2449 C C . ASP B 1 123 ? -8.602 -17.391 -1.978 1 98 123 ASP B C 1
ATOM 2451 O O . ASP B 1 123 ? -7.547 -16.766 -1.808 1 98 123 ASP B O 1
ATOM 2455 N N . HIS B 1 124 ? -8.711 -18.562 -2.617 1 98.12 124 HIS B N 1
ATOM 2456 C CA . HIS B 1 124 ? -7.586 -19.172 -3.307 1 98.12 124 HIS B CA 1
ATOM 2457 C C . HIS B 1 124 ? -7.832 -19.25 -4.809 1 98.12 124 HIS B C 1
ATOM 2459 O O . HIS B 1 124 ? -8.883 -19.719 -5.254 1 98.12 124 HIS B O 1
ATOM 2465 N N . LEU B 1 125 ? -6.957 -18.688 -5.539 1 98.19 125 LEU B N 1
ATOM 2466 C CA . LEU B 1 125 ? -6.852 -18.984 -6.965 1 98.19 125 LEU B CA 1
ATOM 2467 C C . LEU B 1 125 ? -5.605 -19.812 -7.258 1 98.19 125 LEU B C 1
ATOM 2469 O O . LEU B 1 125 ? -4.48 -19.344 -7.074 1 98.19 125 LEU B O 1
ATOM 2473 N N . SER B 1 126 ? -5.832 -21.078 -7.77 1 98.5 126 SER B N 1
ATOM 2474 C CA . SER B 1 126 ? -4.73 -22.016 -7.996 1 98.5 126 SER B CA 1
ATOM 2475 C C . SER B 1 126 ? -4.602 -22.359 -9.477 1 98.5 126 SER B C 1
ATOM 2477 O O . SER B 1 126 ? -5.582 -22.328 -10.219 1 98.5 126 SER B O 1
ATOM 2479 N N . PHE B 1 127 ? -3.398 -22.656 -9.828 1 98.25 127 PHE B N 1
ATOM 2480 C CA . PHE B 1 127 ? -3.082 -23.016 -11.203 1 98.25 127 PHE B CA 1
ATOM 2481 C C . PHE B 1 127 ? -2.238 -24.297 -11.242 1 98.25 127 PHE B C 1
ATOM 2483 O O . PHE B 1 127 ? -1.14 -24.328 -10.688 1 98.25 127 PHE B O 1
ATOM 2490 N N . LYS B 1 128 ? -2.814 -25.312 -11.914 1 98 128 LYS B N 1
ATOM 2491 C CA . LYS B 1 128 ? -2.119 -26.594 -12 1 98 128 LYS B CA 1
ATOM 2492 C C . LYS B 1 128 ? -1.709 -26.906 -13.438 1 98 128 LYS B C 1
ATOM 2494 O O . LYS B 1 128 ? -2.555 -26.953 -14.336 1 98 128 LYS B O 1
ATOM 2499 N N . LEU B 1 129 ? -0.387 -26.984 -13.656 1 97.38 129 LEU B N 1
ATOM 2500 C CA . LEU B 1 129 ? 0.094 -27.641 -14.867 1 97.38 129 LEU B CA 1
ATOM 2501 C C . LEU B 1 129 ? 0.031 -29.172 -14.719 1 97.38 129 LEU B C 1
ATOM 2503 O O . LEU B 1 129 ? 0.837 -29.766 -14 1 97.38 129 LEU B O 1
ATOM 2507 N N . ILE B 1 130 ? -0.916 -29.781 -15.43 1 96.69 130 ILE B N 1
ATOM 2508 C CA . ILE B 1 130 ? -1.181 -31.219 -15.289 1 96.69 130 ILE B CA 1
ATOM 2509 C C . ILE B 1 130 ? -0.123 -32 -16.047 1 96.69 130 ILE B C 1
ATOM 2511 O O . ILE B 1 130 ? 0.429 -32.969 -15.523 1 96.69 130 ILE B O 1
ATOM 2515 N N . ASP B 1 131 ? 0.091 -31.609 -17.25 1 96.5 131 ASP B N 1
ATOM 2516 C CA . ASP B 1 131 ? 1.158 -32.125 -18.109 1 96.5 131 ASP B CA 1
ATOM 2517 C C . ASP B 1 131 ? 1.636 -31.062 -19.094 1 96.5 131 ASP B C 1
ATOM 2519 O O . ASP B 1 131 ? 1.393 -29.859 -18.891 1 96.5 131 ASP B O 1
ATOM 2523 N N . SER B 1 132 ? 2.455 -31.406 -20.078 1 95.56 132 SER B N 1
ATOM 2524 C CA . SER B 1 132 ? 3.062 -30.438 -20.984 1 95.56 132 SER B CA 1
ATOM 2525 C C . SER B 1 132 ? 2.004 -29.734 -21.828 1 95.56 132 SER B C 1
ATOM 2527 O O . SER B 1 132 ? 2.275 -28.703 -22.438 1 95.56 132 SER B O 1
ATOM 2529 N N . ASN B 1 133 ? 0.769 -30.234 -21.812 1 95.81 133 ASN B N 1
ATOM 2530 C CA . ASN B 1 133 ? -0.224 -29.719 -22.734 1 95.81 133 ASN B CA 1
ATOM 2531 C C . ASN B 1 133 ? -1.452 -29.188 -22.016 1 95.81 133 ASN B C 1
ATOM 2533 O O . ASN B 1 133 ? -2.221 -28.406 -22.578 1 95.81 133 ASN B O 1
ATOM 2537 N N . GLN B 1 134 ? -1.623 -29.672 -20.828 1 97 134 GLN B N 1
ATOM 2538 C CA . GLN B 1 134 ? -2.877 -29.375 -20.156 1 97 134 GLN B CA 1
ATOM 2539 C C . GLN B 1 134 ? -2.625 -28.656 -18.828 1 97 134 GLN B C 1
ATOM 2541 O O . GLN B 1 134 ? -1.731 -29.031 -18.062 1 97 134 GLN B O 1
ATOM 2546 N N . SER B 1 135 ? -3.4 -27.562 -18.609 1 97.81 135 SER B N 1
ATOM 2547 C CA . SER B 1 135 ? -3.424 -26.875 -17.328 1 97.81 135 SER B CA 1
ATOM 2548 C C . SER B 1 135 ? -4.852 -26.547 -16.906 1 97.81 135 SER B C 1
ATOM 2550 O O . SER B 1 135 ? -5.781 -26.641 -17.703 1 97.81 135 SER B O 1
ATOM 2552 N N . GLN B 1 136 ? -4.953 -26.234 -15.586 1 97.88 136 GLN B N 1
ATOM 2553 C CA . GLN B 1 136 ? -6.289 -25.969 -15.047 1 97.88 136 GLN B CA 1
ATOM 2554 C C . GLN B 1 136 ? -6.234 -25.016 -13.859 1 97.88 136 GLN B C 1
ATOM 2556 O O . GLN B 1 136 ? -5.363 -25.141 -13 1 97.88 136 GLN B O 1
ATOM 2561 N N . PHE B 1 137 ? -7.195 -24.094 -13.875 1 98.19 137 PHE B N 1
ATOM 2562 C CA . PHE B 1 137 ? -7.387 -23.234 -12.711 1 98.19 137 PHE B CA 1
ATOM 2563 C C . PHE B 1 137 ? -8.367 -23.859 -11.734 1 98.19 137 PHE B C 1
ATOM 2565 O O . PHE B 1 137 ? -9.242 -24.641 -12.133 1 98.19 137 PHE B O 1
ATOM 2572 N N . TYR B 1 138 ? -8.172 -23.578 -10.523 1 97.75 138 TYR B N 1
ATOM 2573 C CA . TYR B 1 138 ? -9.102 -23.891 -9.438 1 97.75 138 TYR B CA 1
ATOM 2574 C C . TYR B 1 138 ? -9.414 -22.641 -8.617 1 97.75 138 TYR B C 1
ATOM 2576 O O . TYR B 1 138 ? -8.531 -21.828 -8.352 1 97.75 138 TYR B O 1
ATOM 2584 N N . PHE B 1 139 ? -10.672 -22.5 -8.266 1 97.94 139 PHE B N 1
ATOM 2585 C CA . PHE B 1 139 ? -11.109 -21.453 -7.352 1 97.94 139 PHE B CA 1
ATOM 2586 C C . PHE B 1 139 ? -11.688 -22.047 -6.07 1 97.94 139 PHE B C 1
ATOM 2588 O O . PHE B 1 139 ? -12.703 -22.734 -6.105 1 97.94 139 PHE B O 1
ATOM 2595 N N . ASN B 1 140 ? -10.969 -21.766 -4.996 1 97.38 140 ASN B N 1
ATOM 2596 C CA . ASN B 1 140 ? -11.32 -22.391 -3.721 1 97.38 140 ASN B CA 1
ATOM 2597 C C . ASN B 1 140 ? -11.461 -23.906 -3.852 1 97.38 140 ASN B C 1
ATOM 2599 O O . ASN B 1 140 ? -12.469 -24.469 -3.43 1 97.38 140 ASN B O 1
ATOM 2603 N N . GLN B 1 141 ? -10.492 -24.438 -4.539 1 95.44 141 GLN B N 1
ATOM 2604 C CA . GLN B 1 141 ? -10.266 -25.875 -4.68 1 95.44 141 GLN B CA 1
ATOM 2605 C C . GLN B 1 141 ? -11.258 -26.5 -5.66 1 95.44 141 GLN B C 1
ATOM 2607 O O . GLN B 1 141 ? -11.18 -27.688 -5.969 1 95.44 141 GLN B O 1
ATOM 2612 N N . GLN B 1 142 ? -12.18 -25.656 -6.141 1 96 142 GLN B N 1
ATOM 2613 C CA . GLN B 1 142 ? -13.102 -26.141 -7.164 1 96 142 GLN B CA 1
ATOM 2614 C C . GLN B 1 142 ? -12.539 -25.891 -8.562 1 96 142 GLN B C 1
ATOM 2616 O O . GLN B 1 142 ? -12.094 -24.781 -8.875 1 96 142 GLN B O 1
ATOM 2621 N N . PRO B 1 143 ? -12.57 -26.906 -9.383 1 96.62 143 PRO B N 1
ATOM 2622 C CA . PRO B 1 143 ? -11.977 -26.766 -10.719 1 96.62 143 PRO B CA 1
ATOM 2623 C C . PRO B 1 143 ? -12.734 -25.766 -11.594 1 96.62 143 PRO B C 1
ATOM 2625 O O . PRO B 1 143 ? -13.969 -25.719 -11.547 1 96.62 143 PRO B O 1
ATOM 2628 N N . LEU B 1 144 ? -11.953 -25.031 -12.258 1 95.94 144 LEU B N 1
ATOM 2629 C CA . LEU B 1 144 ? -12.469 -24.188 -13.328 1 95.94 144 LEU B CA 1
ATOM 2630 C C . LEU B 1 144 ? -12.164 -24.797 -14.695 1 95.94 144 LEU B C 1
ATOM 2632 O O . LEU B 1 144 ? -12.234 -26.016 -14.859 1 95.94 144 LEU B O 1
ATOM 2636 N N . ARG B 1 145 ? -11.992 -24.016 -15.703 1 93.75 145 ARG B N 1
ATOM 2637 C CA . ARG B 1 145 ? -11.859 -24.5 -17.078 1 93.75 145 ARG B CA 1
ATOM 2638 C C . ARG B 1 145 ? -10.484 -25.125 -17.297 1 93.75 145 ARG B C 1
ATOM 2640 O O . ARG B 1 145 ? -9.477 -24.594 -16.828 1 93.75 145 ARG B O 1
ATOM 2647 N N . LEU B 1 146 ? -10.531 -26.219 -18.016 1 96.62 146 LEU B N 1
ATOM 2648 C CA . LEU B 1 146 ? -9.312 -26.828 -18.531 1 96.62 146 LEU B CA 1
ATOM 2649 C C . LEU B 1 146 ? -8.766 -26.047 -19.719 1 96.62 146 LEU B C 1
ATOM 2651 O O . LEU B 1 146 ? -9.523 -25.609 -20.578 1 96.62 146 LEU B O 1
ATOM 2655 N N . ILE B 1 147 ? -7.445 -25.875 -19.719 1 97.75 147 ILE B N 1
ATOM 2656 C CA . ILE B 1 147 ? -6.789 -25.094 -20.766 1 97.75 147 ILE B CA 1
ATOM 2657 C C . ILE B 1 147 ? -5.781 -25.969 -21.5 1 97.75 147 ILE B C 1
ATOM 2659 O O . ILE B 1 147 ? -4.914 -26.578 -20.891 1 97.75 147 ILE B O 1
ATOM 2663 N N . GLN B 1 148 ? -5.992 -26.031 -22.828 1 97.5 148 GLN B N 1
ATOM 2664 C CA . GLN B 1 148 ? -5.062 -26.766 -23.688 1 97.5 148 GLN B CA 1
ATOM 2665 C C . GLN B 1 148 ? -4.23 -25.797 -24.531 1 97.5 148 GLN B C 1
ATOM 2667 O O . GLN B 1 148 ? -4.387 -25.734 -25.75 1 97.5 148 GLN B O 1
ATOM 2672 N N . ASP B 1 149 ? -3.383 -25.094 -23.969 1 97.44 149 ASP B N 1
ATOM 2673 C CA . ASP B 1 149 ? -2.475 -24.109 -24.531 1 97.44 149 ASP B CA 1
ATOM 2674 C C . ASP B 1 149 ? -1.143 -24.094 -23.781 1 97.44 149 ASP B C 1
ATOM 2676 O O . ASP B 1 149 ? -0.979 -23.359 -22.812 1 97.44 149 ASP B O 1
ATOM 2680 N N . PRO B 1 150 ? -0.164 -24.875 -24.312 1 96.88 150 PRO B N 1
ATOM 2681 C CA . PRO B 1 150 ? 1.113 -24.984 -23.609 1 96.88 150 PRO B CA 1
ATOM 2682 C C . PRO B 1 150 ? 1.837 -23.656 -23.484 1 96.88 150 PRO B C 1
ATOM 2684 O O . PRO B 1 150 ? 2.543 -23.422 -22.5 1 96.88 150 PRO B O 1
ATOM 2687 N N . GLN B 1 151 ? 1.71 -22.781 -24.469 1 97.06 151 GLN B N 1
ATOM 2688 C CA . GLN B 1 151 ? 2.371 -21.484 -24.406 1 97.06 151 GLN B CA 1
ATOM 2689 C C . GLN B 1 151 ? 1.794 -20.625 -23.281 1 97.06 151 GLN B C 1
ATOM 2691 O O . GLN B 1 151 ? 2.537 -19.969 -22.547 1 97.06 151 GLN B O 1
ATOM 2696 N N . PHE B 1 152 ? 0.503 -20.672 -23.141 1 98.12 152 PHE B N 1
ATOM 2697 C CA . PHE B 1 152 ? -0.153 -19.953 -22.047 1 98.12 152 PHE B CA 1
ATOM 2698 C C . PHE B 1 152 ? 0.33 -20.469 -20.688 1 98.12 152 PHE B C 1
ATOM 2700 O O . PHE B 1 152 ? 0.668 -19.688 -19.812 1 98.12 152 PHE B O 1
ATOM 2707 N N . SER B 1 153 ? 0.281 -21.75 -20.562 1 97.56 153 SER B N 1
ATOM 2708 C CA . SER B 1 153 ? 0.586 -22.359 -19.281 1 97.56 153 SER B CA 1
ATOM 2709 C C . SER B 1 153 ? 1.995 -22 -18.812 1 97.56 153 SER B C 1
ATOM 2711 O O . SER B 1 153 ? 2.207 -21.656 -17.656 1 97.56 153 SER B O 1
ATOM 2713 N N . GLN B 1 154 ? 2.887 -22.047 -19.766 1 96.12 154 GLN B N 1
ATOM 2714 C CA . GLN B 1 154 ? 4.266 -21.688 -19.438 1 96.12 154 GLN B CA 1
ATOM 2715 C C . GLN B 1 154 ? 4.387 -20.203 -19.125 1 96.12 154 GLN B C 1
ATOM 2717 O O . GLN B 1 154 ? 5.078 -19.828 -18.172 1 96.12 154 GLN B O 1
ATOM 2722 N N . ALA B 1 155 ? 3.721 -19.406 -19.906 1 97.88 155 ALA B N 1
ATOM 2723 C CA . ALA B 1 155 ? 3.777 -17.969 -19.719 1 97.88 155 ALA B CA 1
ATOM 2724 C C . ALA B 1 155 ? 3.199 -17.578 -18.359 1 97.88 155 ALA B C 1
ATOM 2726 O O . ALA B 1 155 ? 3.725 -16.688 -17.688 1 97.88 155 ALA B O 1
ATOM 2727 N N . PHE B 1 156 ? 2.145 -18.234 -17.922 1 98.19 156 PHE B N 1
ATOM 2728 C CA . PHE B 1 156 ? 1.499 -17.875 -16.672 1 98.19 156 PHE B CA 1
ATOM 2729 C C . PHE B 1 156 ? 2.408 -18.203 -15.484 1 98.19 156 PHE B C 1
ATOM 2731 O O . PHE B 1 156 ? 2.633 -17.344 -14.625 1 98.19 156 PHE B O 1
ATOM 2738 N N . LEU B 1 157 ? 2.953 -19.328 -15.492 1 97.75 157 LEU B N 1
ATOM 2739 C CA . LEU B 1 157 ? 3.836 -19.719 -14.398 1 97.75 157 LEU B CA 1
ATOM 2740 C C . LEU B 1 157 ? 5.098 -18.859 -14.391 1 97.75 157 LEU B C 1
ATOM 2742 O O . LEU B 1 157 ? 5.66 -18.594 -13.328 1 97.75 157 LEU B O 1
ATOM 2746 N N . ALA B 1 158 ? 5.496 -18.391 -15.57 1 97.75 158 ALA B N 1
ATOM 2747 C CA . ALA B 1 158 ? 6.723 -17.609 -15.711 1 97.75 158 ALA B CA 1
ATOM 2748 C C . ALA B 1 158 ? 6.637 -16.297 -14.922 1 97.75 158 ALA B C 1
ATOM 2750 O O . ALA B 1 158 ? 7.66 -15.711 -14.57 1 97.75 158 ALA B O 1
ATOM 2751 N N . ILE B 1 159 ? 5.422 -15.891 -14.625 1 98.06 159 ILE B N 1
ATOM 2752 C CA . ILE B 1 159 ? 5.219 -14.656 -13.859 1 98.06 159 ILE B CA 1
ATOM 2753 C C . ILE B 1 159 ? 5.953 -14.75 -12.523 1 98.06 159 ILE B C 1
ATOM 2755 O O . ILE B 1 159 ? 6.512 -13.758 -12.047 1 98.06 159 ILE B O 1
ATOM 2759 N N . TRP B 1 160 ? 6.039 -15.938 -11.969 1 97.94 160 TRP B N 1
ATOM 2760 C CA . TRP B 1 160 ? 6.66 -16.125 -10.664 1 97.94 160 TRP B CA 1
ATOM 2761 C C . TRP B 1 160 ? 7.988 -16.875 -10.797 1 97.94 160 TRP B C 1
ATOM 2763 O O . TRP B 1 160 ? 8.891 -16.688 -9.977 1 97.94 160 TRP B O 1
ATOM 2773 N N . LEU B 1 161 ? 8.102 -17.688 -11.852 1 97.88 161 LEU B N 1
ATOM 2774 C CA . LEU B 1 161 ? 9.148 -18.703 -11.758 1 97.88 161 LEU B CA 1
ATOM 2775 C C . LEU B 1 161 ? 10.273 -18.406 -12.75 1 97.88 161 LEU B C 1
ATOM 2777 O O . LEU B 1 161 ? 11.359 -18.984 -12.648 1 97.88 161 LEU B O 1
ATOM 2781 N N . SER B 1 162 ? 9.977 -17.516 -13.695 1 97.75 162 SER B N 1
ATOM 2782 C CA . SER B 1 162 ? 11.031 -17.109 -14.617 1 97.75 162 SER B CA 1
ATOM 2783 C C . SER B 1 162 ? 12.164 -16.406 -13.883 1 97.75 162 SER B C 1
ATOM 2785 O O . SER B 1 162 ? 11.914 -15.664 -12.922 1 97.75 162 SER B O 1
ATOM 2787 N N . THR B 1 163 ? 13.383 -16.531 -14.375 1 97.56 163 THR B N 1
ATOM 2788 C CA . THR B 1 163 ? 14.516 -15.789 -13.82 1 97.56 163 THR B CA 1
ATOM 2789 C C . THR B 1 163 ? 14.406 -14.305 -14.156 1 97.56 163 THR B C 1
ATOM 2791 O O . THR B 1 163 ? 15.102 -13.477 -13.562 1 97.56 163 THR B O 1
ATOM 2794 N N . LYS B 1 164 ? 13.531 -13.945 -15.062 1 97.69 164 LYS B N 1
ATOM 2795 C CA . LYS B 1 164 ? 13.328 -12.562 -15.469 1 97.69 164 LYS B CA 1
ATOM 2796 C C . LYS B 1 164 ? 12.109 -11.953 -14.781 1 97.69 164 LYS B C 1
ATOM 2798 O O . LYS B 1 164 ? 11.641 -10.883 -15.172 1 97.69 164 LYS B O 1
ATOM 2803 N N . THR B 1 165 ? 11.586 -12.633 -13.828 1 97.56 165 THR B N 1
ATOM 2804 C CA . THR B 1 165 ? 10.398 -12.156 -13.125 1 97.56 165 THR B CA 1
ATOM 2805 C C . THR B 1 165 ? 10.656 -10.797 -12.484 1 97.56 165 THR B C 1
ATOM 2807 O O . THR B 1 165 ? 11.789 -10.492 -12.102 1 97.56 165 THR B O 1
ATOM 2810 N N . SER B 1 166 ? 9.617 -10 -12.305 1 93.94 166 SER B N 1
ATOM 2811 C CA . SER B 1 166 ? 9.68 -8.719 -11.602 1 93.94 166 SER B CA 1
ATOM 2812 C C . SER B 1 166 ? 9.773 -8.922 -10.094 1 93.94 166 SER B C 1
ATOM 2814 O O . SER B 1 166 ? 9.945 -7.961 -9.344 1 93.94 166 SER B O 1
ATOM 2816 N N . ARG B 1 167 ? 9.68 -10.188 -9.641 1 93.06 167 ARG B N 1
ATOM 2817 C CA . ARG B 1 167 ? 9.625 -10.492 -8.219 1 93.06 167 ARG B CA 1
ATOM 2818 C C . ARG B 1 167 ? 10.664 -11.547 -7.84 1 93.06 167 ARG B C 1
ATOM 2820 O O . ARG B 1 167 ? 10.312 -12.641 -7.395 1 93.06 167 ARG B O 1
ATOM 2827 N N . PRO B 1 168 ? 11.898 -11.172 -7.906 1 94.62 168 PRO B N 1
ATOM 2828 C CA . PRO B 1 168 ? 12.945 -12.18 -7.711 1 94.62 168 PRO B CA 1
ATOM 2829 C C . PRO B 1 168 ? 12.953 -12.758 -6.297 1 94.62 168 PRO B C 1
ATOM 2831 O O . PRO B 1 168 ? 13.273 -13.938 -6.113 1 94.62 168 PRO B O 1
ATOM 2834 N N . SER B 1 169 ? 12.586 -11.969 -5.32 1 90.94 169 SER B N 1
ATOM 2835 C CA . SER B 1 169 ? 12.547 -12.492 -3.961 1 90.94 169 SER B CA 1
ATOM 2836 C C . SER B 1 169 ? 11.414 -13.5 -3.789 1 90.94 169 SER B C 1
ATOM 2838 O O . SER B 1 169 ? 11.609 -14.555 -3.18 1 90.94 169 SER B O 1
ATOM 2840 N N . LEU B 1 170 ? 10.25 -13.211 -4.27 1 94.5 170 LEU B N 1
ATOM 2841 C CA . LEU B 1 170 ? 9.125 -14.141 -4.223 1 94.5 170 LEU B CA 1
ATOM 2842 C C . LEU B 1 170 ? 9.453 -15.422 -4.977 1 94.5 170 LEU B C 1
ATOM 2844 O O . LEU B 1 170 ? 9.125 -16.516 -4.512 1 94.5 170 LEU B O 1
ATOM 2848 N N . ARG B 1 171 ? 10.117 -15.305 -6.141 1 97.31 171 ARG B N 1
ATOM 2849 C CA . ARG B 1 171 ? 10.57 -16.484 -6.875 1 97.31 171 ARG B CA 1
ATOM 2850 C C . ARG B 1 171 ? 11.461 -17.359 -6.008 1 97.31 171 ARG B C 1
ATOM 2852 O O . ARG B 1 171 ? 11.25 -18.578 -5.922 1 97.31 171 ARG B O 1
ATOM 2859 N N . ALA B 1 172 ? 12.453 -16.797 -5.402 1 96.5 172 ALA B N 1
ATOM 2860 C CA . ALA B 1 172 ? 13.383 -17.531 -4.559 1 96.5 172 ALA B CA 1
ATOM 2861 C C . ALA B 1 172 ? 12.648 -18.25 -3.43 1 96.5 172 ALA B C 1
ATOM 2863 O O . ALA B 1 172 ? 12.969 -19.391 -3.098 1 96.5 172 ALA B O 1
ATOM 2864 N N . GLN B 1 173 ? 11.664 -17.609 -2.873 1 96.38 173 GLN B N 1
ATOM 2865 C CA . GLN B 1 173 ? 10.859 -18.219 -1.812 1 96.38 173 GLN B CA 1
ATOM 2866 C C . GLN B 1 173 ? 10.062 -19.406 -2.336 1 96.38 173 GLN B C 1
ATOM 2868 O O . GLN B 1 173 ? 10.047 -20.469 -1.718 1 96.38 173 GLN B O 1
ATOM 2873 N N . LEU B 1 174 ? 9.461 -19.25 -3.445 1 98.19 174 LEU B N 1
ATOM 2874 C CA . LEU B 1 174 ? 8.641 -20.297 -4.043 1 98.19 174 LEU B CA 1
ATOM 2875 C C . LEU B 1 174 ? 9.492 -21.516 -4.406 1 98.19 174 LEU B C 1
ATOM 2877 O O . LEU B 1 174 ? 9.008 -22.641 -4.352 1 98.19 174 LEU B O 1
ATOM 2881 N N . LEU B 1 175 ? 10.758 -21.266 -4.754 1 98.06 175 LEU B N 1
ATOM 2882 C CA . LEU B 1 175 ? 11.664 -22.344 -5.148 1 98.06 175 LEU B CA 1
ATOM 2883 C C . LEU B 1 175 ? 12.352 -22.938 -3.928 1 98.06 175 LEU B C 1
ATOM 2885 O O . LEU B 1 175 ? 13.172 -23.859 -4.059 1 98.06 175 LEU B O 1
ATOM 2889 N N . GLY B 1 176 ? 12.094 -22.406 -2.793 1 95.62 176 GLY B N 1
ATOM 2890 C CA . GLY B 1 176 ? 12.672 -22.922 -1.565 1 95.62 176 GLY B CA 1
ATOM 2891 C C . GLY B 1 176 ? 14.102 -22.453 -1.339 1 95.62 176 GLY B C 1
ATOM 2892 O O . GLY B 1 176 ? 14.828 -23.031 -0.534 1 95.62 176 GLY B O 1
ATOM 2893 N N . GLU B 1 177 ? 14.445 -21.422 -2.072 1 95.25 177 GLU B N 1
ATOM 2894 C CA . GLU B 1 177 ? 15.805 -20.906 -1.981 1 95.25 177 GLU B CA 1
ATOM 2895 C C . GLU B 1 177 ? 15.93 -19.828 -0.906 1 95.25 177 GLU B C 1
ATOM 2897 O O . GLU B 1 177 ? 17.031 -19.469 -0.502 1 95.25 177 GLU B O 1
ATOM 2902 N N . LYS B 1 178 ? 14.883 -19.25 -0.609 1 93.62 178 LYS B N 1
ATOM 2903 C CA . LYS B 1 178 ? 14.773 -18.219 0.422 1 93.62 178 LYS B CA 1
ATOM 2904 C C . LYS B 1 178 ? 13.602 -18.5 1.357 1 93.62 178 LYS B C 1
ATOM 2906 O O . LYS B 1 178 ? 12.531 -18.922 0.912 1 93.62 178 LYS B O 1
ATOM 2911 N N . SER B 1 179 ? 13.859 -18.297 2.631 1 89.19 179 SER B N 1
ATOM 2912 C CA . SER B 1 179 ? 12.789 -18.531 3.588 1 89.19 179 SER B CA 1
ATOM 2913 C C . SER B 1 179 ? 11.781 -17.391 3.576 1 89.19 179 SER B C 1
ATOM 2915 O O . SER B 1 179 ? 12.102 -16.281 3.158 1 89.19 179 SER B O 1
ATOM 2917 N N . CYS B 1 180 ? 10.648 -17.781 3.869 1 86.94 180 CYS B N 1
ATOM 2918 C CA . CYS B 1 180 ? 9.57 -16.828 4.102 1 86.94 180 CYS B CA 1
ATOM 2919 C C . CYS B 1 180 ? 9.055 -16.922 5.535 1 86.94 180 CYS B C 1
ATOM 2921 O O . CYS B 1 180 ? 8.945 -18.016 6.086 1 86.94 180 CYS B O 1
ATOM 2923 N N . ASP B 1 181 ? 8.688 -15.781 6.148 1 76.62 181 ASP B N 1
ATOM 2924 C CA . ASP B 1 181 ? 8.148 -15.789 7.504 1 76.62 181 ASP B CA 1
ATOM 2925 C C . ASP B 1 181 ? 6.68 -16.219 7.512 1 76.62 181 ASP B C 1
ATOM 2927 O O . ASP B 1 181 ? 6.055 -16.297 8.57 1 76.62 181 ASP B O 1
ATOM 2931 N N . CYS B 1 182 ? 6.16 -16.391 6.488 1 75.44 182 CYS B N 1
ATOM 2932 C CA . CYS B 1 182 ? 4.762 -16.781 6.383 1 75.44 182 CYS B CA 1
ATOM 2933 C C . CYS B 1 182 ? 4.609 -18.297 6.469 1 75.44 182 CYS B C 1
ATOM 2935 O O . CYS B 1 182 ? 5.57 -19.031 6.238 1 75.44 182 CYS B O 1
#

Solvent-accessible surface area (backbone atoms only — not comparable to full-atom values): 20787 Å² total; per-residue (Å²): 140,75,89,78,80,81,70,86,75,79,74,75,80,74,75,76,75,71,76,75,74,73,73,73,71,72,70,67,74,69,75,62,72,84,58,62,78,47,31,69,28,20,36,27,63,46,66,53,41,87,39,64,45,29,41,36,35,29,29,14,65,80,33,56,90,50,92,92,59,63,44,36,35,43,41,33,35,26,60,41,71,42,52,38,68,58,52,51,51,55,49,50,52,45,42,48,69,66,62,55,53,67,68,58,48,52,55,51,49,57,56,43,65,77,66,57,62,66,43,37,61,71,34,33,54,28,42,32,37,61,45,86,47,35,30,34,38,23,53,72,84,38,77,55,63,77,40,83,42,45,68,55,53,52,55,59,52,31,53,47,68,36,94,67,27,93,43,62,68,41,27,33,7,27,68,49,73,35,89,49,97,115,138,84,79,80,79,80,80,76,82,72,74,75,79,75,75,75,76,71,78,76,73,74,72,72,74,72,71,68,74,70,75,62,73,84,57,61,78,45,31,69,28,21,36,27,62,47,67,53,41,86,36,65,45,30,42,36,34,27,29,14,66,80,33,57,89,52,93,92,59,64,44,35,34,42,42,32,35,26,62,42,72,43,53,40,69,57,53,52,51,55,50,52,51,46,42,50,68,66,63,55,53,67,69,60,48,52,55,51,50,55,55,43,66,76,66,58,62,65,42,37,62,72,35,33,54,28,42,32,38,61,45,87,49,36,28,35,37,22,53,70,84,38,76,55,62,77,40,82,43,46,68,56,55,53,54,59,52,32,53,47,68,36,93,68,29,92,43,61,67,42,28,33,6,28,67,49,74,35,89,49,96,116

pLDDT: mean 83.44, std 24.27, range [24.2, 98.75]

Secondary structure (DSSP, 8-state):
--------------------------------GGGTT-EEEEEEEEEE--EEEEEEEEEESSS---TT-S-EEEEEEESS-B-HHHHHHHHHHHHHHHT--HHHHHHHHHHHHTTPPPB-TT-EEEEEE-SSS-EEEEETTEEEEEE--HHHHHHHHHHHHSTT-S-HHHHHHHTTSS----/--------------------------------GGGTT-EEEEEEEEEE--EEEEEEEEEESSS---TT-S-EEEEEEESS-B-HHHHHHHHHHHHHHHT--HHHHHHHHHHHHTTPPPB-TT-EEEEEE-SSS-EEEEETTEEEEEE--HHHHHHHHHHHHSTT-S-HHHHHHHTTSS----

Radius of gyration: 31.18 Å; Cα contacts (8 Å, |Δi|>4): 600; chains: 2; bounding box: 60×73×128 Å

InterPro domains:
  IPR016087 Chalcone isomerase [PF16036] (50-176)

Organism: Shewanella oneidensis (strain ATCC 700550 / JCM 31522 / CIP 106686 / LMG 19005 / NCIMB 14063 / MR-1) (NCBI:txid211586)

Sequence (364 aa):
MSMLSTKAYLSVIFGLFLPFCGYANSTSAVDNSMTKDLVEVGRGEMDWLWFNLYKARLMTPTGQYQQGEYPQLLDIEYYRDIDAADLLEATAEQWRHLGYADSDIGNWLNLLKGIWPNVALGDHLSFKLIDSNQSQFYFNQQPLRLIQDPQFSQAFLAIWLSTKTSRPSLRAQLLGEKSCDCMSMLSTKAYLSVIFGLFLPFCGYANSTSAVDNSMTKDLVEVGRGEMDWLWFNLYKARLMTPTGQYQQGEYPQLLDIEYYRDIDAADLLEATAEQWRHLGYADSDIGNWLNLLKGIWPNVALGDHLSFKLIDSNQSQFYFNQQPLRLIQDPQFSQAFLAIWLSTKTSRPSLRAQLLGEKSCDC